Protein AF-0000000078999388 (afdb_homodimer)

Radius of gyration: 19.03 Å; Cα contacts (8 Å, |Δi|>4): 324; chains: 2; bounding box: 43×53×46 Å

Foldseek 3Di:
DDDLLNLQVVLVCQLQPVNDCVVLLVQLVVCLCVVDPVSVVLCVPADVVLLSVLSVVLQVQLLPQDDVRDRDPVNVVSLVCCVVRSNQDALVSLVSSLVSNLVSSVVRRPPDDPSSSVSVSVSSVSSSVVSSVSSVVPPDPPPDD/DDDLLNLQVVLVCQLQPVNPCVVLLVQLVVCLCVVDPVSVVLCVPADVVLLSVLSVVLQVQLLPQDDVRDRDPVNVVSLVCCVVRSNQDALVSLVSSLVSNLVSSVVRRPPDDPSSSVSVSVSSVSSSVVSSVSSVVPPDPPPDD

InterPro domains:
  IPR009050 Globin-like superfamily [SSF46458] (6-132)
  IPR012292 Globin/Protoglobin [G3DSA:1.10.490.10] (2-135)

Organism: Cronobacter sakazakii (strain ATCC BAA-894) (NCBI:txid290339)

Sequence (290 aa):
MMLYRDLFDESYSRLFPDDDKQPFFDAFFNRFIHMTPETEQHFAAVEPRLLRNFVYKSFFAMLMVDGVLMVPDFLERLARQQESNGVRLPPNFFAHWRRAILDTVAERDPACDEEVLTAWAMTIAPGLEYMRRQAELHYQPGAALMMLYRDLFDESYSRLFPDDDKQPFFDAFFNRFIHMTPETEQHFAAVEPRLLRNFVYKSFFAMLMVDGVLMVPDFLERLARQQESNGVRLPPNFFAHWRRAILDTVAERDPACDEEVLTAWAMTIAPGLEYMRRQAELHYQPGAAL

Secondary structure (DSSP, 8-state):
---HHHHHHHHHHHHSGGG--HHHHHHHHHHHHTSSHHHHHHHHTS-HHHHHHHHHHHHHHHHT--TT----HHHHHHHHHTTTTT----TTHHHHHHHHHHHHHHHH-TT--HHHHHHHHHHHHHHHHHHHHHHHHH--TT---/---HHHHHHHHHHHHSGGG--HHHHHHHHHHHHTSSHHHHHHHHTS-HHHHHHHHHHHHHHHHT--TT----HHHHHHHHHTTTTT----TTHHHHHHHHHHHHHHHH-TT--HHHHHHHHHHHHHHHHHHHHHHHHH--TT---

Structure (mmCIF, N/CA/C/O backbone):
data_AF-0000000078999388-model_v1
#
loop_
_entity.id
_entity.type
_entity.pdbx_description
1 polymer Globin
#
loop_
_atom_site.group_PDB
_atom_site.id
_atom_site.type_symbol
_atom_site.label_atom_id
_atom_site.label_alt_id
_atom_site.label_comp_id
_atom_site.label_asym_id
_atom_site.label_entity_id
_atom_site.label_seq_id
_atom_site.pdbx_PDB_ins_code
_atom_site.Cartn_x
_atom_site.Cartn_y
_atom_site.Cartn_z
_atom_site.occupancy
_atom_site.B_iso_or_equiv
_atom_site.auth_seq_id
_atom_site.auth_comp_id
_atom_site.auth_asym_id
_atom_site.auth_atom_id
_atom_site.pdbx_PDB_model_num
ATOM 1 N N . MET A 1 1 ? -17.609 1.56 -16.906 1 52 1 MET A N 1
ATOM 2 C CA . MET A 1 1 ? -17.156 1.143 -15.586 1 52 1 MET A CA 1
ATOM 3 C C . MET A 1 1 ? -16.281 2.219 -14.945 1 52 1 MET A C 1
ATOM 5 O O . MET A 1 1 ? -15.43 2.807 -15.609 1 52 1 MET A O 1
ATOM 9 N N . MET A 1 2 ? -16.797 2.875 -13.898 1 67.12 2 MET A N 1
ATOM 10 C CA . MET A 1 2 ? -16.125 4.031 -13.312 1 67.12 2 MET A CA 1
ATOM 11 C C . MET A 1 2 ? -14.75 3.641 -12.758 1 67.12 2 MET A C 1
ATOM 13 O O . MET A 1 2 ? -14.617 2.609 -12.102 1 67.12 2 MET A O 1
ATOM 17 N N . LEU A 1 3 ? -13.773 4.344 -13.281 1 84.56 3 LEU A N 1
ATOM 18 C CA . LEU A 1 3 ? -12.406 4.164 -12.797 1 84.56 3 LEU A CA 1
ATOM 19 C C . LEU A 1 3 ? -12.273 4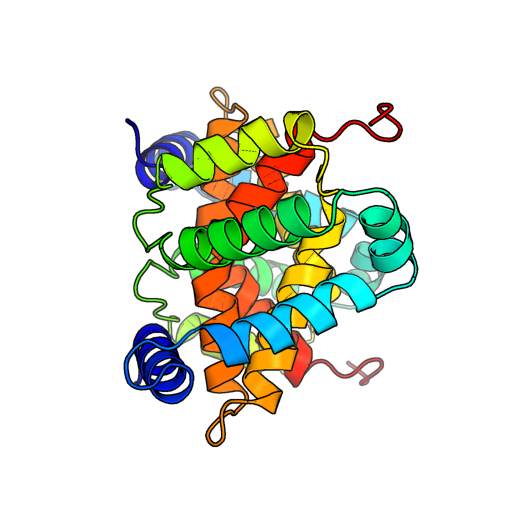.613 -11.344 1 84.56 3 LEU A C 1
ATOM 21 O O . LEU A 1 3 ? -12.984 5.527 -10.914 1 84.56 3 LEU A O 1
ATOM 25 N N . TYR A 1 4 ? -11.617 3.867 -10.648 1 90.81 4 TYR A N 1
ATOM 26 C CA . TYR A 1 4 ? -11.414 4.211 -9.242 1 90.81 4 TYR A CA 1
ATOM 27 C C . TYR A 1 4 ? -10.828 5.613 -9.109 1 90.81 4 TYR A C 1
ATOM 29 O O . TYR A 1 4 ? -11.102 6.309 -8.125 1 90.81 4 TYR A O 1
ATOM 37 N N . ARG A 1 5 ? -10.102 6.066 -10.109 1 91.38 5 ARG A N 1
ATOM 38 C CA . ARG A 1 5 ? -9.578 7.43 -10.086 1 91.38 5 ARG A CA 1
ATOM 39 C C . ARG A 1 5 ? -10.703 8.453 -10.109 1 91.38 5 ARG A C 1
ATOM 41 O O . ARG A 1 5 ? -10.648 9.461 -9.406 1 91.38 5 ARG A O 1
ATOM 48 N N . ASP A 1 6 ? -11.742 8.156 -10.867 1 92.38 6 ASP A N 1
ATOM 49 C CA . ASP A 1 6 ? -12.891 9.055 -10.93 1 92.38 6 ASP A CA 1
ATOM 50 C C . ASP A 1 6 ? -13.609 9.109 -9.586 1 92.38 6 ASP A C 1
ATOM 52 O O . ASP A 1 6 ? -14.047 10.18 -9.148 1 92.38 6 ASP A O 1
ATOM 56 N N . LEU A 1 7 ? -13.75 7.961 -8.984 1 94.06 7 LEU A N 1
ATOM 57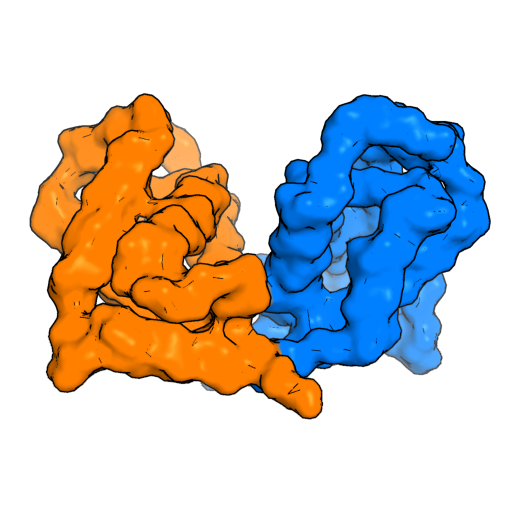 C CA . LEU A 1 7 ? -14.398 7.895 -7.676 1 94.06 7 LEU A CA 1
ATOM 58 C C . LEU A 1 7 ? -13.617 8.703 -6.645 1 94.06 7 LEU A C 1
ATOM 60 O O . LEU A 1 7 ? -14.211 9.422 -5.832 1 94.06 7 LEU A O 1
ATOM 64 N N . PHE A 1 8 ? -12.344 8.578 -6.707 1 94.44 8 PHE A N 1
ATOM 65 C CA . PHE A 1 8 ? -11.492 9.352 -5.812 1 94.44 8 PHE A CA 1
ATOM 66 C C . PHE A 1 8 ? -11.68 10.852 -6.047 1 94.44 8 PHE A C 1
ATOM 68 O O . PHE A 1 8 ? -11.891 11.609 -5.102 1 94.44 8 PHE A O 1
ATOM 75 N N . ASP A 1 9 ? -11.617 11.227 -7.305 1 93.56 9 ASP A N 1
ATOM 76 C CA . ASP A 1 9 ? -11.695 12.641 -7.645 1 93.56 9 ASP A CA 1
ATOM 77 C C . ASP A 1 9 ? -13.039 13.234 -7.219 1 93.56 9 ASP A C 1
ATOM 79 O O . ASP A 1 9 ? -13.102 14.375 -6.75 1 93.56 9 ASP A O 1
ATOM 83 N N . GLU A 1 10 ? -14.078 12.484 -7.367 1 95.25 10 GLU A N 1
ATOM 84 C CA . GLU A 1 10 ? -15.406 12.938 -6.953 1 95.25 10 GLU A CA 1
ATOM 85 C C . GLU A 1 10 ? -15.484 13.094 -5.438 1 95.25 10 GLU A C 1
ATOM 87 O O . GLU A 1 10 ? -16 14.102 -4.938 1 95.25 10 GLU A O 1
ATOM 92 N N . SER A 1 11 ? -15.008 12.133 -4.73 1 96.44 11 SER A N 1
ATOM 93 C CA . SER A 1 11 ? -14.984 12.203 -3.273 1 96.44 11 SER A CA 1
ATOM 94 C C . SER A 1 11 ? -14.109 13.359 -2.793 1 96.44 11 SER A C 1
ATOM 96 O O . SER A 1 11 ? -14.5 14.102 -1.885 1 96.44 11 SER A O 1
ATOM 98 N N . TYR A 1 12 ? -12.953 13.461 -3.385 1 94.62 12 TYR A N 1
ATOM 99 C CA . TYR A 1 12 ? -12.023 14.539 -3.059 1 94.62 12 TYR A CA 1
ATOM 100 C C . TYR A 1 12 ? -12.688 15.898 -3.215 1 94.62 12 TYR A C 1
ATOM 102 O O . TYR A 1 12 ? -12.531 16.781 -2.359 1 94.62 12 TYR A O 1
ATOM 110 N N . SER A 1 13 ? -13.438 16.031 -4.262 1 94.62 13 SER A N 1
ATOM 111 C CA . SER A 1 13 ? -14.133 17.297 -4.523 1 94.62 13 SER A CA 1
ATOM 112 C C . SER A 1 13 ? -15.203 17.562 -3.475 1 94.62 13 SER A C 1
ATOM 114 O O . SER A 1 13 ? -15.422 18.719 -3.088 1 94.62 13 SER A O 1
ATOM 116 N N . ARG A 1 14 ? -15.859 16.531 -3.002 1 95.69 14 ARG A N 1
ATOM 117 C CA . ARG A 1 14 ? -16.875 16.672 -1.965 1 95.69 14 ARG A CA 1
ATOM 118 C C . ARG A 1 14 ? -16.25 17.078 -0.636 1 95.69 14 ARG A C 1
ATOM 120 O O . ARG A 1 14 ? -16.828 17.844 0.128 1 95.69 14 ARG A O 1
ATOM 127 N N . LEU A 1 15 ? -15.094 16.484 -0.384 1 95.38 15 LEU A N 1
ATOM 128 C CA . LEU A 1 15 ? -14.453 16.656 0.913 1 95.38 15 LEU A CA 1
ATOM 129 C C . LEU A 1 15 ? -13.781 18.031 1.008 1 95.38 15 LEU A C 1
ATOM 131 O O . LEU A 1 15 ? -13.578 18.547 2.107 1 95.38 15 LEU A O 1
ATOM 135 N N . PHE A 1 16 ? -13.352 18.547 -0.109 1 91.94 16 PHE A N 1
ATOM 136 C CA . PHE A 1 16 ? -12.609 19.797 -0.127 1 91.94 16 PHE A CA 1
ATOM 137 C C . PHE A 1 16 ? -13.289 20.812 -1.041 1 91.94 16 PHE A C 1
ATOM 139 O O . PHE A 1 16 ? -12.688 21.281 -2.014 1 91.94 16 PHE A O 1
ATOM 146 N N . PRO A 1 17 ? -14.484 21.172 -0.486 1 84.94 17 PRO A N 1
ATOM 147 C CA . PRO A 1 17 ? -15.125 22.219 -1.278 1 84.94 17 PRO A CA 1
ATOM 148 C C . PRO A 1 17 ? -14.344 23.531 -1.266 1 84.94 17 PRO A C 1
ATOM 150 O O . PRO A 1 17 ? -13.773 23.906 -0.236 1 84.94 17 PRO A O 1
ATOM 153 N N . ASP A 1 18 ? -14.18 24.281 -2.279 1 89.31 18 ASP A N 1
ATOM 154 C CA . ASP A 1 18 ? -13.453 25.547 -2.432 1 89.31 18 ASP A CA 1
ATOM 155 C C . ASP A 1 18 ? -11.992 25.391 -2.021 1 89.31 18 ASP A C 1
ATOM 157 O O . ASP A 1 18 ? -11.406 26.297 -1.444 1 89.31 18 ASP A O 1
ATOM 161 N N . ASP A 1 19 ? -11.539 24.188 -1.839 1 85.88 19 ASP A N 1
ATOM 162 C CA . ASP A 1 19 ? -10.148 23.828 -1.602 1 85.88 19 ASP A CA 1
ATOM 163 C C . ASP A 1 19 ? -9.758 24.047 -0.142 1 85.88 19 ASP A C 1
ATOM 165 O O . ASP A 1 19 ? -8.586 24.234 0.172 1 85.88 19 ASP A O 1
ATOM 169 N N . ASP A 1 20 ? -10.797 24.141 0.677 1 91.31 20 ASP A N 1
ATOM 170 C CA . ASP A 1 20 ? -10.516 24.203 2.107 1 91.31 20 ASP A CA 1
ATOM 171 C C . ASP A 1 20 ? -10.219 22.812 2.668 1 91.31 20 ASP A C 1
ATOM 173 O O . ASP A 1 20 ? -11.125 22 2.852 1 91.31 20 ASP A O 1
ATOM 177 N N . LYS A 1 21 ? -8.992 22.594 3.039 1 92.81 21 LYS A N 1
ATOM 178 C CA . LYS A 1 21 ? -8.531 21.266 3.434 1 92.81 21 LYS A CA 1
ATOM 179 C C . LYS A 1 21 ? -8.484 21.125 4.953 1 92.81 21 LYS A C 1
ATOM 181 O O . LYS A 1 21 ? -8.352 20.016 5.48 1 92.81 21 LYS A O 1
ATOM 186 N N . GLN A 1 22 ? -8.672 22.156 5.594 1 93.5 22 GLN A N 1
ATOM 187 C CA . GLN A 1 22 ? -8.328 22.234 7.008 1 93.5 22 GLN A CA 1
ATOM 188 C C . GLN A 1 22 ? -9.25 21.344 7.84 1 93.5 22 GLN A C 1
ATOM 190 O O . GLN A 1 22 ? -8.781 20.578 8.688 1 93.5 22 GLN A O 1
ATOM 195 N N . PRO A 1 23 ? -10.57 21.359 7.598 1 94.75 23 PRO A N 1
ATOM 196 C CA . PRO A 1 23 ? -11.438 20.531 8.43 1 94.75 23 PRO A CA 1
ATOM 197 C C . PRO A 1 23 ? -11.148 19.031 8.273 1 94.75 23 PRO A C 1
ATOM 199 O O . PRO A 1 23 ? -11.117 18.297 9.266 1 94.75 23 PRO A O 1
ATOM 202 N N . PHE A 1 24 ? -10.992 18.594 7.113 1 96.38 24 PHE A N 1
ATOM 203 C CA . PHE A 1 24 ? -10.672 17.203 6.863 1 96.38 24 PHE A CA 1
ATOM 204 C C . PHE A 1 24 ? -9.336 16.828 7.492 1 96.38 24 PHE A C 1
ATOM 206 O O . PHE A 1 24 ? -9.227 15.812 8.18 1 96.38 24 PHE A O 1
ATOM 213 N N . PHE A 1 25 ? -8.367 17.672 7.27 1 96.25 25 PHE A N 1
ATOM 214 C CA . PHE A 1 25 ? -7.035 17.391 7.797 1 96.25 25 PHE A CA 1
ATOM 215 C C . PHE A 1 25 ? -7.059 17.328 9.32 1 96.25 25 PHE A C 1
ATOM 217 O O . PHE A 1 25 ? -6.422 16.469 9.922 1 96.25 25 PHE A O 1
ATOM 224 N N . ASP A 1 26 ? -7.754 18.281 9.898 1 96.56 26 ASP A N 1
ATOM 225 C CA . ASP A 1 26 ? -7.832 18.281 11.359 1 96.56 26 ASP A CA 1
ATOM 226 C C . ASP A 1 26 ? -8.406 16.969 11.875 1 96.56 26 ASP A C 1
ATOM 228 O O . ASP A 1 26 ? -7.914 16.422 12.859 1 96.56 26 ASP A O 1
ATOM 232 N N . ALA A 1 27 ? -9.398 16.516 11.234 1 97.62 27 ALA A N 1
ATOM 233 C CA . ALA A 1 27 ? -10.008 15.242 11.617 1 97.62 27 ALA A CA 1
ATOM 234 C C . ALA A 1 27 ? -9.047 14.078 11.414 1 97.62 27 ALA A C 1
ATOM 236 O O . ALA A 1 27 ? -8.906 13.219 12.289 1 97.62 27 ALA A O 1
ATOM 237 N N . PHE A 1 28 ? -8.406 14.086 10.273 1 98 28 PHE A N 1
ATOM 238 C CA . PHE A 1 28 ? -7.422 13.055 9.961 1 98 28 PHE A CA 1
ATOM 239 C C . PHE A 1 28 ? -6.273 13.078 10.961 1 98 28 PHE A C 1
ATOM 241 O O . PHE A 1 28 ? -5.895 12.031 11.5 1 98 28 PHE A O 1
ATOM 248 N N . PHE A 1 29 ? -5.715 14.266 11.156 1 97.69 29 PHE A N 1
ATOM 249 C CA . PHE A 1 29 ? -4.574 14.43 12.047 1 97.69 29 PHE A CA 1
ATOM 250 C C . PHE A 1 29 ? -4.902 13.93 13.453 1 97.69 29 PHE A C 1
ATOM 252 O O . PHE A 1 29 ? -4.148 13.141 14.023 1 97.69 29 PHE A O 1
ATOM 259 N N . ASN A 1 30 ? -6.031 14.352 13.938 1 97.19 30 ASN A N 1
ATOM 260 C CA . ASN A 1 30 ? -6.457 13.945 15.266 1 97.19 30 ASN A CA 1
ATOM 261 C C . ASN A 1 30 ? -6.625 12.43 15.367 1 97.19 30 ASN A C 1
ATOM 263 O O . ASN A 1 30 ? -6.199 11.82 16.344 1 97.19 30 ASN A O 1
ATOM 267 N N . ARG A 1 31 ? -7.207 11.867 14.383 1 97.56 31 ARG A N 1
ATOM 268 C CA . ARG A 1 31 ? -7.406 10.414 14.367 1 97.56 31 ARG A CA 1
ATOM 269 C C . ARG A 1 31 ? -6.07 9.68 14.32 1 97.56 31 ARG A C 1
ATOM 271 O O . ARG A 1 31 ? -5.863 8.719 15.062 1 97.56 31 ARG A O 1
ATOM 278 N N . PHE A 1 32 ? -5.18 10.18 13.531 1 97.31 32 PHE A N 1
ATOM 279 C CA . PHE A 1 32 ? -3.893 9.531 13.336 1 97.31 32 PHE A CA 1
ATOM 280 C C . PHE A 1 32 ? -3.074 9.547 14.617 1 97.31 32 PHE A C 1
ATOM 282 O O . PHE A 1 32 ? -2.604 8.5 15.078 1 97.31 32 PHE A O 1
ATOM 289 N N . ILE A 1 33 ? -2.965 10.664 15.258 1 96.19 33 ILE A N 1
ATOM 290 C CA . ILE A 1 33 ? -2.057 10.797 16.391 1 96.19 33 ILE A CA 1
ATOM 291 C C . ILE A 1 33 ? -2.621 10.055 17.594 1 96.19 33 ILE A C 1
ATOM 293 O O . ILE A 1 33 ? -1.87 9.617 18.469 1 96.19 33 ILE A O 1
ATOM 297 N N . HIS A 1 34 ? -3.945 9.75 17.578 1 95.56 34 HIS A N 1
ATOM 298 C CA . HIS A 1 34 ? -4.57 9.078 18.703 1 95.56 34 HIS A CA 1
ATOM 299 C C . HIS A 1 34 ? -5.047 7.68 18.312 1 95.56 34 HIS A C 1
ATOM 301 O O . HIS A 1 34 ? -5.867 7.082 19.016 1 95.56 34 HIS A O 1
ATOM 307 N N . MET A 1 35 ? -4.566 7.16 17.25 1 94.38 35 MET A N 1
ATOM 308 C CA . MET A 1 35 ? -5.074 5.906 16.703 1 94.38 35 MET A CA 1
ATOM 309 C C . MET A 1 35 ? -4.75 4.738 17.625 1 94.38 35 MET A C 1
ATOM 311 O O . MET A 1 35 ? -5.559 3.818 17.766 1 94.38 35 MET A O 1
ATOM 315 N N . THR A 1 36 ? -3.588 4.707 18.188 1 94.5 36 THR A N 1
ATOM 316 C CA . THR A 1 36 ? -3.16 3.689 19.141 1 94.5 36 THR A CA 1
ATOM 317 C C . THR A 1 36 ? -2.371 4.32 20.281 1 94.5 36 THR A C 1
ATOM 319 O O . THR A 1 36 ? -1.888 5.445 20.156 1 94.5 36 THR A O 1
ATOM 322 N N . PRO A 1 37 ? -2.248 3.533 21.375 1 95.44 37 PRO A N 1
ATOM 323 C CA . PRO A 1 37 ? -1.355 4.027 22.422 1 95.44 37 PRO A CA 1
ATOM 324 C C . PRO A 1 37 ? 0.065 4.277 21.922 1 95.44 37 PRO A C 1
ATOM 326 O O . PRO A 1 37 ? 0.727 5.215 22.375 1 95.44 37 PRO A O 1
ATOM 329 N N . GLU A 1 38 ? 0.474 3.545 21.031 1 92.31 38 GLU A N 1
ATOM 330 C CA . GLU A 1 38 ? 1.814 3.682 20.469 1 92.31 38 GLU A CA 1
ATOM 331 C C . GLU A 1 38 ? 1.97 5.008 19.734 1 92.31 38 GLU A C 1
ATOM 333 O O . GLU A 1 38 ? 2.969 5.707 19.906 1 92.31 38 GLU A O 1
ATOM 338 N N . THR A 1 39 ? 1.021 5.387 18.891 1 93.06 39 THR A N 1
ATOM 339 C CA . THR A 1 39 ? 1.092 6.656 18.172 1 93.06 39 THR A CA 1
ATOM 340 C C . THR A 1 39 ? 1.048 7.832 19.141 1 93.06 39 THR A C 1
ATOM 342 O O . THR A 1 39 ? 1.825 8.781 19.016 1 93.06 39 THR A O 1
ATOM 345 N N . GLU A 1 40 ? 0.21 7.703 20.141 1 94 40 GLU A N 1
ATOM 346 C CA . GLU A 1 40 ? 0.09 8.773 21.125 1 94 40 GLU A CA 1
ATOM 347 C C . GLU A 1 40 ? 1.41 9 21.859 1 94 40 GLU A C 1
ATOM 349 O O . GLU A 1 40 ? 1.854 10.141 22 1 94 40 GLU A O 1
ATOM 354 N N . GLN A 1 41 ? 1.998 7.945 22.25 1 93.19 41 GLN A N 1
ATOM 355 C CA . GLN A 1 41 ? 3.266 8.031 22.969 1 93.19 41 GLN A CA 1
ATOM 356 C C . GLN A 1 41 ? 4.371 8.586 22.078 1 93.19 41 GLN A C 1
ATOM 358 O O . GLN A 1 41 ? 5.176 9.406 22.5 1 93.19 41 GLN A O 1
ATOM 363 N N . HIS A 1 42 ? 4.406 8.102 20.859 1 90.88 42 HIS A N 1
ATOM 364 C CA . HIS A 1 42 ? 5.441 8.516 19.922 1 90.88 42 HIS A CA 1
ATOM 365 C C . HIS A 1 42 ? 5.363 10.008 19.641 1 90.88 42 HIS A C 1
ATOM 367 O O . HIS A 1 42 ? 6.391 10.695 19.594 1 90.88 42 HIS A O 1
ATOM 373 N N . PHE A 1 43 ? 4.207 10.531 19.516 1 92.5 43 PHE A N 1
ATOM 374 C CA . PHE A 1 43 ? 4.039 11.914 19.094 1 92.5 43 PHE A CA 1
ATOM 375 C C . PHE A 1 43 ? 4.02 12.859 20.281 1 92.5 43 PHE A C 1
ATOM 377 O O . PHE A 1 43 ? 4.121 14.078 20.125 1 92.5 43 PHE A O 1
ATOM 384 N N . ALA A 1 44 ? 3.926 12.297 21.484 1 91.06 44 ALA A N 1
ATOM 385 C CA . ALA A 1 44 ? 3.924 13.109 22.688 1 91.06 44 ALA A CA 1
ATOM 386 C C . ALA A 1 44 ? 5.238 13.867 22.844 1 91.06 44 ALA A C 1
ATOM 388 O O . ALA A 1 44 ? 5.273 14.953 23.438 1 91.06 44 ALA A O 1
ATOM 389 N N . ALA A 1 45 ? 6.27 13.297 22.266 1 86.69 45 ALA A N 1
ATOM 390 C CA . ALA A 1 45 ? 7.602 13.875 22.453 1 86.69 45 ALA A CA 1
ATOM 391 C C . ALA A 1 45 ? 7.949 14.82 21.297 1 86.69 45 ALA A C 1
ATOM 393 O O . ALA A 1 45 ? 9 15.461 21.312 1 86.69 45 ALA A O 1
ATOM 394 N N . VAL A 1 46 ? 7.16 14.945 20.344 1 90 46 VAL A N 1
ATOM 395 C CA . VAL A 1 46 ? 7.434 15.75 19.156 1 90 46 VAL A CA 1
ATOM 396 C C . VAL A 1 46 ? 6.781 17.125 19.297 1 90 46 VAL A C 1
ATOM 398 O O . VAL A 1 46 ? 5.668 17.234 19.812 1 90 46 VAL A O 1
ATOM 401 N N . GLU A 1 47 ? 7.516 18.125 18.891 1 92.06 47 GLU A N 1
ATOM 402 C CA . GLU A 1 47 ? 6.938 19.469 18.859 1 92.06 47 GLU A CA 1
ATOM 403 C C . GLU A 1 47 ? 5.668 19.516 18.016 1 92.06 47 GLU A C 1
ATOM 405 O O . GLU A 1 47 ? 5.691 19.156 16.844 1 92.06 47 GLU A O 1
ATOM 410 N N . PRO A 1 48 ? 4.52 19.938 18.625 1 92.44 48 PRO A N 1
ATOM 411 C CA . PRO A 1 48 ? 3.217 19.812 17.969 1 92.44 48 PRO A CA 1
ATOM 412 C C . PRO A 1 48 ? 3.156 20.547 16.641 1 92.44 48 PRO A C 1
ATOM 414 O O . PRO A 1 48 ? 2.607 20.016 15.664 1 92.44 48 PRO A O 1
ATOM 417 N N . ARG A 1 49 ? 3.637 21.688 16.562 1 93.38 49 ARG A N 1
ATOM 418 C CA . ARG A 1 49 ? 3.592 22.453 15.336 1 93.38 49 ARG A CA 1
ATOM 419 C C . ARG A 1 49 ? 4.387 21.766 14.227 1 93.38 49 ARG A C 1
ATOM 421 O O . ARG A 1 49 ? 3.951 21.734 13.078 1 93.38 49 ARG A O 1
ATOM 428 N N . LEU A 1 50 ? 5.512 21.25 14.602 1 91.25 50 LEU A N 1
ATOM 429 C CA . LEU A 1 50 ? 6.363 20.547 13.648 1 91.25 50 LEU A CA 1
ATOM 430 C C . LEU A 1 50 ? 5.688 19.266 13.164 1 91.25 50 LEU A C 1
ATOM 432 O O . LEU A 1 50 ? 5.734 18.953 11.969 1 91.25 50 LEU A O 1
ATOM 436 N N . LEU A 1 51 ? 5.129 18.625 14.102 1 92.94 51 LEU A N 1
ATOM 437 C CA . LEU A 1 51 ? 4.422 17.391 13.766 1 92.94 51 LEU A CA 1
ATOM 438 C C . LEU A 1 51 ? 3.268 17.672 12.812 1 92.94 51 LEU A C 1
ATOM 440 O O . LEU A 1 51 ? 3.115 16.984 11.797 1 92.94 51 LEU A O 1
ATOM 444 N N . ARG A 1 52 ? 2.475 18.688 13.148 1 93.81 52 ARG A N 1
ATOM 445 C CA . ARG A 1 52 ? 1.327 19.047 12.328 1 93.81 52 ARG A CA 1
ATOM 446 C C . ARG A 1 52 ? 1.766 19.438 10.914 1 93.81 52 ARG A C 1
ATOM 448 O O . ARG A 1 52 ? 1.147 19.016 9.93 1 93.81 52 ARG A O 1
ATOM 455 N N . ASN A 1 53 ? 2.789 20.172 10.82 1 92.62 53 ASN A N 1
ATOM 456 C CA . ASN A 1 53 ? 3.309 20.609 9.531 1 92.62 53 ASN A CA 1
ATOM 457 C C . ASN A 1 53 ? 3.793 19.438 8.695 1 92.62 53 ASN A C 1
ATOM 459 O O . ASN A 1 53 ? 3.514 19.359 7.496 1 92.62 53 ASN A O 1
ATOM 463 N N . PHE A 1 54 ? 4.48 18.547 9.305 1 92.94 54 PHE A N 1
ATOM 464 C CA . PHE A 1 54 ? 5 17.375 8.602 1 92.94 54 PHE A CA 1
ATOM 465 C C . PHE A 1 54 ? 3.861 16.516 8.07 1 92.94 54 PHE A C 1
ATOM 467 O O . PHE A 1 54 ? 3.889 16.078 6.922 1 92.94 54 PHE A O 1
ATOM 474 N N . VAL A 1 55 ? 2.895 16.281 8.977 1 93.62 55 VAL A N 1
ATOM 475 C CA . VAL A 1 55 ? 1.791 15.406 8.602 1 93.62 55 VAL A CA 1
ATOM 476 C C . VAL A 1 55 ? 0.961 16.062 7.5 1 93.62 55 VAL A C 1
ATOM 478 O O . VAL A 1 55 ? 0.549 15.398 6.543 1 93.62 55 VAL A O 1
ATOM 481 N N . TYR A 1 56 ? 0.733 17.359 7.582 1 93.19 56 TYR A N 1
ATOM 482 C CA . TYR A 1 56 ? 0.002 18.109 6.559 1 93.19 56 TYR A CA 1
ATOM 483 C 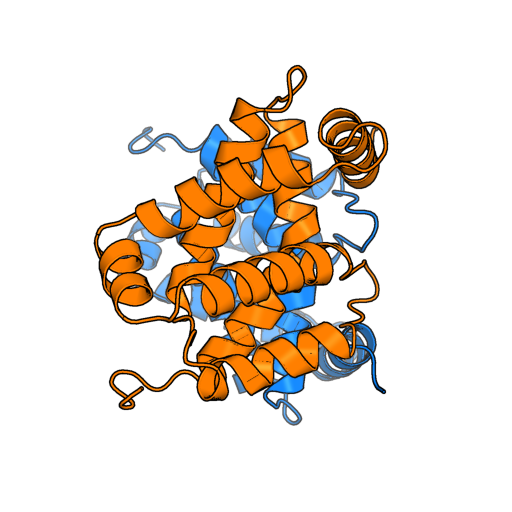C . TYR A 1 56 ? 0.701 18 5.207 1 93.19 56 TYR A C 1
ATOM 485 O O . TYR A 1 56 ? 0.091 17.594 4.215 1 93.19 56 TYR A O 1
ATOM 493 N N . LYS A 1 57 ? 1.934 18.297 5.152 1 92.38 57 LYS A N 1
ATOM 494 C CA . LYS A 1 57 ? 2.693 18.344 3.908 1 92.38 57 LYS A CA 1
ATOM 495 C C . LYS A 1 57 ? 2.857 16.953 3.305 1 92.38 57 LYS A C 1
ATOM 497 O O . LYS A 1 57 ? 2.727 16.781 2.092 1 92.38 57 LYS A O 1
ATOM 502 N N . SER A 1 58 ? 3.148 15.984 4.156 1 92.75 58 SER A N 1
ATOM 503 C CA . SER A 1 58 ? 3.357 14.641 3.641 1 92.75 58 SER A CA 1
ATOM 504 C C . SER A 1 58 ? 2.059 14.047 3.105 1 92.75 58 SER A C 1
ATOM 506 O O . SER A 1 58 ? 2.057 13.359 2.078 1 92.75 58 SER A O 1
ATOM 508 N N . PHE A 1 59 ? 0.969 14.344 3.824 1 93.06 59 PHE A N 1
ATOM 509 C CA . PHE A 1 59 ? -0.334 13.859 3.387 1 93.06 59 PHE A CA 1
ATOM 510 C C . PHE A 1 59 ? -0.631 14.312 1.962 1 93.06 59 PHE A C 1
ATOM 512 O O . PHE A 1 59 ? -0.872 13.484 1.08 1 93.06 59 PHE A O 1
ATOM 519 N N . PHE A 1 60 ? -0.579 15.523 1.663 1 88.88 60 PHE A N 1
ATOM 520 C CA . PHE A 1 60 ? -0.955 16.062 0.361 1 88.88 60 PHE A CA 1
ATOM 521 C C . PHE A 1 60 ? 0.092 15.711 -0.69 1 88.88 60 PHE A C 1
ATOM 523 O O . PHE A 1 60 ? -0.244 15.469 -1.853 1 88.88 60 PHE A O 1
ATOM 530 N N . ALA A 1 61 ? 1.361 15.664 -0.271 1 90.19 61 ALA A N 1
ATOM 531 C CA . ALA A 1 61 ? 2.414 15.25 -1.198 1 90.19 61 ALA A CA 1
ATOM 532 C C . ALA A 1 61 ? 2.225 13.805 -1.642 1 90.19 61 ALA A C 1
ATOM 534 O O . ALA A 1 61 ? 2.441 13.477 -2.809 1 90.19 61 ALA A O 1
ATOM 535 N N . MET A 1 62 ? 1.776 12.953 -0.765 1 91.88 62 MET A N 1
ATOM 536 C CA . MET A 1 62 ? 1.546 11.555 -1.093 1 91.88 62 MET A CA 1
ATOM 537 C C . MET A 1 62 ? 0.406 11.406 -2.096 1 91.88 62 MET A C 1
ATOM 539 O O . MET A 1 62 ? 0.463 10.562 -2.988 1 91.88 62 MET A O 1
ATOM 543 N N . LEU A 1 63 ? -0.59 12.289 -1.96 1 89.81 63 LEU A N 1
ATOM 544 C CA . LEU A 1 63 ? -1.735 12.242 -2.863 1 89.81 63 LEU A CA 1
ATOM 545 C C . LEU A 1 63 ? -1.344 12.703 -4.262 1 89.81 63 LEU A C 1
ATOM 547 O O . LEU A 1 63 ? -2.049 12.414 -5.234 1 89.81 63 LEU A O 1
ATOM 551 N N . MET A 1 64 ? -0.188 13.32 -4.344 1 86.81 64 MET A N 1
ATOM 552 C CA . MET A 1 64 ? 0.265 13.828 -5.633 1 86.81 64 MET A CA 1
ATOM 553 C C . MET A 1 64 ? 1.041 12.766 -6.398 1 86.81 64 MET A C 1
ATOM 555 O O . MET A 1 64 ? 1.305 12.922 -7.594 1 86.81 64 MET A O 1
ATOM 559 N N . VAL A 1 65 ? 1.432 11.734 -5.641 1 85.75 65 VAL A N 1
ATOM 560 C CA . VAL A 1 65 ? 2.139 10.656 -6.328 1 85.75 65 VAL A CA 1
ATOM 561 C C . VAL A 1 65 ? 1.187 9.938 -7.281 1 85.75 65 VAL A C 1
ATOM 563 O O . VAL A 1 65 ? 0.167 9.391 -6.855 1 85.75 65 VAL A O 1
ATOM 566 N N . ASP A 1 66 ? 1.377 10.062 -8.625 1 74.38 66 ASP A N 1
ATOM 567 C CA . ASP A 1 66 ? 0.441 9.578 -9.641 1 74.38 66 ASP A CA 1
ATOM 568 C C . ASP A 1 66 ? 0.895 8.234 -10.203 1 74.38 66 ASP A C 1
ATOM 570 O O . ASP A 1 66 ? 1.663 7.508 -9.57 1 74.38 66 ASP A O 1
ATOM 574 N N . GLY A 1 67 ? 0.403 7.977 -11.406 1 70.06 67 GLY A N 1
ATOM 575 C CA . GLY A 1 67 ? 0.612 6.668 -12.016 1 70.06 67 GLY A CA 1
ATOM 576 C C . GLY A 1 67 ? 2.01 6.488 -12.57 1 70.06 67 GLY A C 1
ATOM 577 O O . GLY A 1 67 ? 2.457 5.359 -12.789 1 70.06 67 GLY A O 1
ATOM 578 N N . VAL A 1 68 ? 2.646 7.582 -12.805 1 69.31 68 VAL A N 1
ATOM 579 C CA . VAL A 1 68 ? 4.016 7.438 -13.289 1 69.31 68 VAL A CA 1
ATOM 580 C C . VAL A 1 68 ? 4.977 7.367 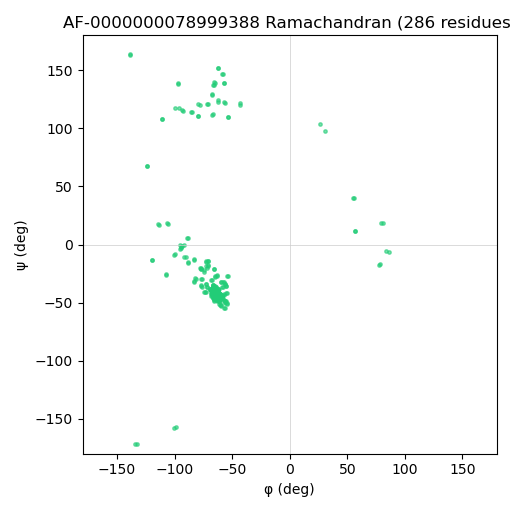-12.109 1 69.31 68 VAL A C 1
ATOM 582 O O . VAL A 1 68 ? 6.184 7.188 -12.289 1 69.31 68 VAL A O 1
ATOM 585 N N . LEU A 1 69 ? 4.508 7.328 -10.938 1 79.06 69 LEU A N 1
ATOM 586 C CA . LEU A 1 69 ? 5.227 7.156 -9.68 1 79.06 69 LEU A CA 1
ATOM 587 C C . LEU A 1 69 ? 6.32 8.211 -9.531 1 79.06 69 LEU A C 1
ATOM 589 O O . LEU A 1 69 ? 7.465 7.879 -9.219 1 79.06 69 LEU A O 1
ATOM 593 N N . MET A 1 70 ? 5.906 9.375 -9.961 1 80.94 70 MET A N 1
ATOM 594 C CA . MET A 1 70 ? 6.777 10.516 -9.703 1 80.94 70 MET A CA 1
ATOM 595 C C . MET A 1 70 ? 6.645 10.992 -8.258 1 80.94 70 MET A C 1
ATOM 597 O O . MET A 1 70 ? 5.543 11.328 -7.816 1 80.94 70 MET A O 1
ATOM 601 N N . VAL A 1 71 ? 7.785 10.938 -7.609 1 85.75 71 VAL A N 1
ATOM 602 C CA . VAL A 1 71 ? 7.828 11.445 -6.242 1 85.75 71 VAL A CA 1
ATOM 603 C C . VAL A 1 71 ? 8.258 12.906 -6.25 1 85.75 71 VAL A C 1
ATOM 605 O O . VAL A 1 71 ? 9.367 13.234 -6.68 1 85.75 71 VAL A O 1
ATOM 608 N N . PRO A 1 72 ? 7.371 13.742 -5.848 1 82.88 72 PRO A N 1
ATOM 609 C CA . PRO A 1 72 ? 7.77 15.148 -5.801 1 82.88 72 PRO A CA 1
ATOM 610 C C . PRO A 1 72 ? 8.992 15.383 -4.91 1 82.88 72 PRO A C 1
ATOM 612 O O . PRO A 1 72 ? 9.156 14.711 -3.895 1 82.88 72 PRO A O 1
ATOM 615 N N . ASP A 1 73 ? 9.844 16.406 -5.344 1 84 73 ASP A N 1
ATOM 616 C CA . ASP A 1 73 ? 11.055 16.734 -4.602 1 84 73 ASP A CA 1
ATOM 617 C C . ASP A 1 73 ? 10.734 17.047 -3.143 1 84 73 ASP A C 1
ATOM 619 O O . ASP A 1 73 ? 11.5 16.688 -2.242 1 84 73 ASP A O 1
ATOM 623 N N . PHE A 1 74 ? 9.648 17.641 -3.037 1 86.44 74 PHE A N 1
ATOM 624 C CA . PHE A 1 74 ? 9.266 18.047 -1.689 1 86.44 74 PHE A CA 1
ATOM 625 C C . PHE A 1 74 ? 8.984 16.844 -0.814 1 86.44 74 PHE A C 1
ATOM 627 O O . PHE A 1 74 ? 9.383 16.812 0.354 1 86.44 74 PHE A O 1
ATOM 634 N N . LEU A 1 75 ? 8.406 15.781 -1.316 1 88.5 75 LEU A N 1
ATOM 635 C CA . LEU A 1 75 ? 8.148 14.555 -0.565 1 88.5 75 LEU A CA 1
ATOM 636 C C . LEU A 1 75 ? 9.453 13.828 -0.245 1 88.5 75 LEU A C 1
ATOM 638 O O . LEU A 1 75 ? 9.609 13.281 0.846 1 88.5 75 LEU A O 1
ATOM 642 N N . GLU A 1 76 ? 10.305 13.867 -1.177 1 88.25 76 GLU A N 1
ATOM 643 C CA . GLU A 1 76 ? 11.625 13.281 -0.943 1 88.25 76 GLU A CA 1
ATOM 644 C C . GLU A 1 76 ? 12.328 13.961 0.223 1 88.25 76 GLU A C 1
ATOM 646 O O . GLU A 1 76 ? 12.945 13.297 1.061 1 88.25 76 GLU A O 1
ATOM 651 N N . ARG A 1 77 ? 12.242 15.227 0.192 1 88.19 77 ARG A N 1
ATOM 652 C CA . ARG A 1 77 ? 12.883 15.99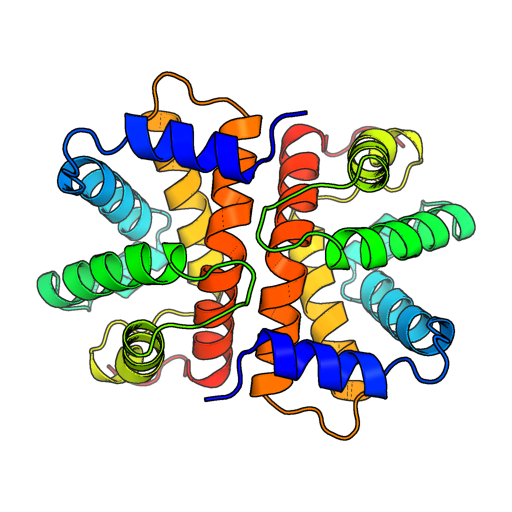2 1.258 1 88.19 77 ARG A CA 1
ATOM 653 C C . ARG A 1 77 ? 12.242 15.688 2.607 1 88.19 77 ARG A C 1
ATOM 655 O O . ARG A 1 77 ? 12.938 15.539 3.611 1 88.19 77 ARG A O 1
ATOM 662 N N . LEU A 1 78 ? 10.953 15.586 2.609 1 87.81 78 LEU A N 1
ATOM 663 C CA . LEU A 1 78 ? 10.242 15.273 3.842 1 87.81 78 LEU A CA 1
ATOM 664 C C . LEU A 1 78 ? 10.648 13.891 4.363 1 87.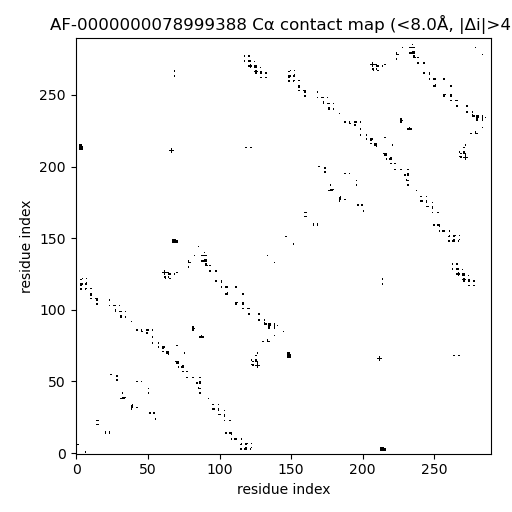81 78 LEU A C 1
ATOM 666 O O . LEU A 1 78 ? 10.836 13.711 5.566 1 87.81 78 LEU A O 1
ATOM 670 N N . ALA A 1 79 ? 10.797 13 3.463 1 86.94 79 ALA A N 1
ATOM 671 C CA . ALA A 1 79 ? 11.164 11.633 3.832 1 86.94 79 ALA A CA 1
ATOM 672 C C . ALA A 1 79 ? 12.562 11.594 4.445 1 86.94 79 ALA A C 1
ATOM 674 O O . ALA A 1 79 ? 12.812 10.828 5.387 1 86.94 79 ALA A O 1
ATOM 675 N N . ARG A 1 80 ? 13.398 12.375 3.99 1 82.62 80 ARG A N 1
ATOM 676 C CA . ARG A 1 80 ? 14.781 12.391 4.461 1 82.62 80 ARG A CA 1
ATOM 677 C C . ARG A 1 80 ? 14.906 13.195 5.75 1 82.62 80 ARG A C 1
ATOM 679 O O . ARG A 1 80 ? 15.766 12.906 6.586 1 82.62 80 ARG A O 1
ATOM 686 N N . GLN A 1 81 ? 14.031 14.141 5.867 1 78.25 81 GLN A N 1
ATOM 687 C CA . GLN A 1 81 ? 14.195 15.094 6.957 1 78.25 81 GLN A CA 1
ATOM 688 C C . GLN A 1 81 ? 13.375 14.688 8.18 1 78.25 81 GLN A C 1
ATOM 690 O O . GLN A 1 81 ? 13.508 15.281 9.25 1 78.25 81 GLN A O 1
ATOM 695 N N . GLN A 1 82 ? 12.711 13.688 8 1 73.5 82 GLN A N 1
ATOM 696 C CA . GLN A 1 82 ? 11.828 13.359 9.117 1 73.5 82 GLN A CA 1
ATOM 697 C C . GLN A 1 82 ? 12.633 13.008 10.367 1 73.5 82 GLN A C 1
ATOM 699 O O . GLN A 1 82 ? 12.18 13.25 11.484 1 73.5 82 GLN A O 1
ATOM 704 N N . GLU A 1 83 ? 13.766 12.547 10.156 1 70.12 83 GLU A N 1
ATOM 705 C CA . GLU A 1 83 ? 14.617 12.258 11.312 1 70.12 83 GLU A CA 1
ATOM 706 C C . GLU A 1 83 ? 15.133 13.547 11.953 1 70.12 83 GLU A C 1
ATOM 708 O O . GLU A 1 83 ? 15.062 13.711 13.172 1 70.12 83 GLU A O 1
ATOM 713 N N . SER A 1 84 ? 15.477 14.406 11.094 1 72.38 84 SER A N 1
ATOM 714 C CA . SER A 1 84 ? 16.094 15.625 11.609 1 72.38 84 SER A CA 1
ATOM 715 C C . SER A 1 84 ? 15.047 16.547 12.25 1 72.38 84 SER A C 1
ATOM 717 O O . SER A 1 84 ? 15.359 17.297 13.164 1 72.38 84 SER A O 1
ATOM 719 N N . ASN A 1 85 ? 13.844 16.359 11.875 1 73.62 85 ASN A N 1
ATOM 720 C CA . ASN A 1 85 ? 12.797 17.219 12.422 1 73.62 85 ASN A CA 1
ATOM 721 C C . ASN A 1 85 ? 12.148 16.594 13.656 1 73.62 85 ASN A C 1
ATOM 723 O O . ASN A 1 85 ? 11.219 17.156 14.227 1 73.62 85 ASN A O 1
ATOM 727 N N . GLY A 1 86 ? 12.617 15.414 13.977 1 78.06 86 GLY A N 1
ATOM 728 C CA . GLY A 1 86 ? 12.18 14.789 15.211 1 78.06 86 GLY A CA 1
ATOM 729 C C . GLY A 1 86 ? 10.891 13.992 15.055 1 78.06 86 GLY A C 1
ATOM 730 O O . GLY A 1 86 ? 10.398 13.406 16.016 1 78.06 86 GLY A O 1
ATOM 731 N N . VAL A 1 87 ? 10.25 14.023 13.961 1 81.75 87 VAL A N 1
ATOM 732 C CA . VAL A 1 87 ? 8.984 13.32 13.766 1 81.75 87 VAL A CA 1
ATOM 733 C C . VAL A 1 87 ? 9.242 11.82 13.617 1 81.75 87 VAL A C 1
ATOM 735 O O . VAL A 1 87 ? 8.641 11.008 14.328 1 81.75 87 VAL A O 1
ATOM 738 N N . ARG A 1 88 ? 10.195 11.336 12.961 1 85.69 88 ARG A N 1
ATOM 739 C CA . ARG A 1 88 ? 10.625 9.961 12.75 1 85.69 88 ARG A CA 1
ATOM 740 C C . ARG A 1 88 ? 9.438 9 12.781 1 85.69 88 ARG A C 1
ATOM 742 O O . ARG A 1 88 ? 9.008 8.578 13.852 1 85.69 88 ARG A O 1
ATOM 749 N N . LEU A 1 89 ? 8.953 8.641 11.773 1 89.75 89 LEU A N 1
ATOM 750 C CA . LEU A 1 89 ? 7.832 7.715 11.719 1 89.75 89 LEU A CA 1
ATOM 751 C C . LEU A 1 89 ? 8.312 6.285 11.508 1 89.75 89 LEU A C 1
ATOM 753 O O . LEU A 1 89 ? 8.953 5.984 10.5 1 89.75 89 LEU A O 1
ATOM 757 N N . PRO A 1 90 ? 7.992 5.473 12.539 1 91.94 90 PRO A N 1
ATOM 758 C CA . PRO A 1 90 ? 8.297 4.059 12.297 1 91.94 90 PRO A CA 1
ATOM 759 C C . PRO A 1 90 ? 7.508 3.477 11.125 1 91.94 90 PRO A C 1
ATOM 761 O O . PRO A 1 90 ? 6.387 3.918 10.852 1 91.94 90 PRO A O 1
ATOM 764 N N . PRO A 1 91 ? 8.078 2.436 10.438 1 93 91 PRO A N 1
ATOM 765 C CA . PRO A 1 91 ? 7.414 1.846 9.273 1 93 91 PRO A CA 1
ATOM 766 C C . PRO A 1 91 ? 6.004 1.349 9.594 1 93 91 PRO A C 1
ATOM 768 O O . PRO A 1 91 ? 5.098 1.477 8.766 1 93 91 PRO A O 1
ATOM 771 N N . ASN A 1 92 ? 5.793 0.871 10.789 1 92.94 92 ASN A N 1
ATOM 772 C CA . ASN A 1 92 ? 4.496 0.298 11.133 1 92.94 92 ASN A CA 1
ATOM 773 C C . ASN A 1 92 ? 3.43 1.379 11.281 1 92.94 92 ASN A C 1
ATOM 775 O O . ASN A 1 92 ? 2.236 1.079 11.305 1 92.94 92 ASN A O 1
ATOM 779 N N . PHE A 1 93 ? 3.783 2.678 11.391 1 94.06 93 PHE A N 1
ATOM 780 C CA . PHE A 1 93 ? 2.83 3.773 11.547 1 94.06 93 PHE A CA 1
ATOM 781 C C . PHE A 1 93 ? 2.066 4.008 10.25 1 94.06 93 PHE A C 1
ATOM 783 O O . PHE A 1 93 ? 0.985 4.602 10.258 1 94.06 93 PHE A O 1
ATOM 790 N N . PHE A 1 94 ? 2.58 3.512 9.18 1 95.06 94 PHE A N 1
ATOM 791 C CA . PHE A 1 94 ? 1.955 3.801 7.891 1 95.06 94 PHE A CA 1
ATOM 792 C C . PHE A 1 94 ? 0.711 2.943 7.688 1 95.06 94 PHE A C 1
ATOM 794 O O . PHE A 1 94 ? -0.188 3.314 6.934 1 95.06 94 PHE A O 1
ATOM 801 N N . ALA A 1 95 ? 0.618 1.847 8.43 1 94.94 95 ALA A N 1
ATOM 802 C CA . ALA A 1 95 ? -0.651 1.126 8.484 1 94.94 95 ALA A CA 1
ATOM 803 C C . ALA A 1 95 ? -1.713 1.941 9.219 1 94.94 95 ALA A C 1
ATOM 805 O O . ALA A 1 95 ? -2.881 1.948 8.828 1 94.94 95 ALA A O 1
ATOM 806 N N . HIS A 1 96 ? -1.266 2.598 10.258 1 96.31 96 HIS A N 1
ATOM 807 C CA . HIS A 1 96 ? -2.17 3.475 11 1 96.31 96 HIS A CA 1
ATOM 808 C C . HIS A 1 96 ? -2.572 4.684 10.156 1 96.31 96 HIS A C 1
ATOM 810 O O . HIS A 1 96 ? -3.723 5.121 10.203 1 96.31 96 HIS A O 1
ATOM 816 N N . TRP A 1 97 ? -1.604 5.211 9.406 1 96.62 97 TRP A N 1
ATOM 817 C CA . TRP A 1 97 ? -1.875 6.316 8.492 1 96.62 97 TRP A CA 1
ATOM 818 C C . TRP A 1 97 ? -2.979 5.949 7.508 1 96.62 97 TRP A C 1
ATOM 820 O O . TRP A 1 97 ? -3.938 6.703 7.328 1 96.62 97 TRP A O 1
ATOM 830 N N . ARG A 1 98 ? -2.836 4.805 6.895 1 96.94 98 ARG A N 1
ATOM 831 C CA . ARG A 1 98 ? -3.83 4.293 5.957 1 96.94 98 ARG A CA 1
ATOM 832 C C . ARG A 1 98 ? -5.203 4.199 6.613 1 96.94 98 ARG A C 1
ATOM 834 O O . ARG A 1 98 ? -6.199 4.672 6.055 1 96.94 98 ARG A O 1
ATOM 841 N N . ARG A 1 99 ? -5.258 3.635 7.754 1 97.12 99 ARG A N 1
ATOM 842 C CA . ARG A 1 99 ? -6.527 3.453 8.453 1 97.12 99 ARG A CA 1
ATOM 843 C C . ARG A 1 99 ? -7.148 4.797 8.812 1 97.12 99 ARG A C 1
ATOM 845 O O . ARG A 1 99 ? -8.359 4.988 8.656 1 97.12 99 ARG A O 1
ATOM 852 N N . ALA A 1 100 ? -6.309 5.668 9.273 1 97.81 100 ALA A N 1
ATOM 853 C CA . ALA A 1 100 ? -6.793 6.988 9.68 1 97.81 100 ALA A CA 1
ATOM 854 C C . ALA A 1 100 ? -7.414 7.727 8.492 1 97.81 100 ALA A C 1
ATOM 856 O O . ALA A 1 100 ? -8.453 8.375 8.641 1 97.81 100 ALA A O 1
ATOM 857 N N . ILE A 1 101 ? -6.785 7.652 7.344 1 97.31 101 ILE A N 1
ATOM 858 C CA . ILE A 1 101 ? -7.309 8.312 6.152 1 97.31 101 ILE A CA 1
ATOM 859 C C . ILE A 1 101 ? -8.664 7.707 5.781 1 97.31 101 ILE A C 1
ATOM 861 O O . ILE A 1 101 ? -9.633 8.438 5.562 1 97.31 101 ILE A O 1
ATOM 865 N N . LEU A 1 102 ? -8.758 6.41 5.75 1 97.81 102 LEU A N 1
ATOM 866 C CA . LEU A 1 102 ? -9.984 5.742 5.328 1 97.81 102 LEU A CA 1
ATOM 867 C C . LEU A 1 102 ? -11.117 6.004 6.316 1 97.81 102 LEU A C 1
ATOM 869 O O . LEU A 1 102 ? -12.25 6.277 5.918 1 97.81 102 LEU A O 1
ATOM 873 N N . ASP A 1 103 ? -10.781 5.961 7.613 1 98.19 103 ASP A N 1
ATOM 874 C CA . ASP A 1 103 ? -11.773 6.262 8.641 1 98.19 103 ASP A CA 1
ATOM 875 C C . ASP A 1 103 ? -12.273 7.699 8.516 1 98.19 103 ASP A C 1
ATOM 877 O O . ASP A 1 103 ? -13.461 7.965 8.711 1 98.19 103 ASP A O 1
ATOM 881 N N . THR A 1 104 ? -11.375 8.641 8.258 1 98.31 104 THR A N 1
ATOM 882 C CA . THR A 1 104 ? -11.742 10.047 8.141 1 98.31 104 THR A CA 1
ATOM 883 C C . THR A 1 104 ? -12.625 10.281 6.918 1 98.31 104 THR A C 1
ATOM 885 O O . THR A 1 104 ? -13.609 11.008 6.988 1 98.31 104 THR A O 1
ATOM 888 N N . VAL A 1 105 ? -12.273 9.648 5.773 1 98.12 105 VAL A N 1
ATOM 889 C CA . VAL A 1 105 ? -13.094 9.742 4.57 1 98.12 105 VAL A CA 1
ATOM 890 C C . VAL A 1 105 ? -14.492 9.203 4.848 1 98.12 105 VAL A C 1
ATOM 892 O O . VAL A 1 105 ? -15.492 9.836 4.496 1 98.12 105 VAL A O 1
ATOM 895 N N . ALA A 1 106 ? -14.555 8.047 5.504 1 98.06 106 ALA A N 1
ATOM 896 C CA . ALA A 1 106 ? -15.836 7.418 5.828 1 98.06 106 ALA A CA 1
ATOM 897 C C . ALA A 1 106 ? -16.703 8.336 6.68 1 98.06 106 ALA A C 1
ATOM 899 O O . ALA A 1 106 ? -17.922 8.398 6.508 1 98.06 106 ALA A O 1
ATOM 900 N N . GLU A 1 107 ? -16.094 9.047 7.531 1 97.62 107 GLU A N 1
ATOM 901 C CA . GLU A 1 107 ? -16.797 9.93 8.461 1 97.62 107 GLU A CA 1
ATOM 902 C C . GLU A 1 107 ? -17.266 11.211 7.773 1 97.62 107 GLU A C 1
ATOM 904 O O . GLU A 1 107 ? -18.344 11.727 8.062 1 97.62 107 GLU A O 1
ATOM 909 N N . ARG A 1 108 ? -16.5 11.719 6.844 1 97.12 108 ARG A N 1
ATOM 910 C CA . ARG A 1 108 ? -16.688 13.102 6.43 1 97.12 108 ARG A CA 1
ATOM 911 C C . ARG A 1 108 ? -17.312 13.18 5.043 1 97.12 108 ARG A C 1
ATOM 913 O O . ARG A 1 108 ? -17.906 14.203 4.676 1 97.12 108 ARG A O 1
ATOM 920 N N . ASP A 1 109 ? -17.109 12.148 4.254 1 97.62 109 ASP A N 1
ATOM 921 C CA . ASP A 1 109 ? -17.734 12.156 2.932 1 97.62 109 ASP A CA 1
ATOM 922 C C . ASP A 1 109 ? -19.156 11.617 2.99 1 97.62 109 ASP A C 1
ATOM 924 O O . ASP A 1 109 ? -19.375 10.43 3.24 1 97.62 109 ASP A O 1
ATOM 928 N N . PRO A 1 110 ? -20.156 12.445 2.73 1 96.06 110 PRO A N 1
ATOM 929 C CA . PRO A 1 110 ? -21.547 12.016 2.855 1 96.06 110 PRO A CA 1
ATOM 930 C C . PRO A 1 110 ? -21.922 10.93 1.844 1 96.06 110 PRO A C 1
ATOM 932 O O . PRO A 1 110 ? -22.891 10.195 2.055 1 96.06 110 PRO A O 1
ATOM 935 N N . ALA A 1 111 ? -21.188 10.812 0.78 1 96.69 111 ALA A N 1
ATOM 936 C CA . ALA A 1 111 ? -21.5 9.828 -0.259 1 96.69 111 ALA A CA 1
ATOM 937 C C . ALA A 1 111 ? -20.531 8.656 -0.208 1 96.69 111 ALA A C 1
ATOM 939 O O . ALA A 1 111 ? -20.406 7.898 -1.176 1 96.69 111 ALA A O 1
ATOM 940 N N . CYS A 1 112 ? -19.875 8.539 0.906 1 97.38 112 CYS A N 1
ATOM 941 C CA . CYS A 1 112 ? -18.859 7.496 1.024 1 97.38 112 CYS A CA 1
ATOM 942 C C . CYS A 1 112 ? -19.5 6.109 1.01 1 97.38 112 CYS A C 1
ATOM 944 O O . CYS A 1 112 ? -20.5 5.875 1.681 1 97.38 112 CYS A O 1
ATOM 946 N N . ASP A 1 113 ? -18.984 5.254 0.18 1 97.25 113 ASP A N 1
ATOM 947 C CA . ASP A 1 113 ? -19.266 3.822 0.225 1 97.25 113 ASP A CA 1
ATOM 948 C C . ASP A 1 113 ? -17.984 3.008 0.099 1 97.25 113 ASP A C 1
ATOM 950 O O . ASP A 1 113 ? -16.875 3.566 0.127 1 97.25 113 ASP A O 1
ATOM 954 N N . GLU A 1 114 ? -18.156 1.723 -0.041 1 95.88 114 GLU A N 1
ATOM 955 C CA . GLU A 1 114 ? -16.984 0.853 -0.017 1 95.88 114 GLU A CA 1
ATOM 956 C C . GLU A 1 114 ? -16.109 1.074 -1.246 1 95.88 114 GLU A C 1
ATOM 958 O O . GLU A 1 114 ? -14.883 0.95 -1.173 1 95.88 114 GLU A O 1
ATOM 963 N N . GLU A 1 115 ? -16.703 1.444 -2.355 1 95.25 115 GLU A N 1
ATOM 964 C CA . GLU A 1 115 ? -15.945 1.709 -3.574 1 95.25 115 GLU A CA 1
ATOM 965 C C . GLU A 1 115 ? -15.148 3.004 -3.455 1 95.25 115 GLU A C 1
ATOM 967 O O . GLU A 1 115 ? -14.023 3.094 -3.951 1 95.25 115 GLU A O 1
ATOM 972 N N . VAL A 1 116 ? -15.742 4 -2.785 1 97.06 116 VAL A N 1
ATOM 973 C CA . VAL A 1 116 ? -15.039 5.262 -2.545 1 97.06 116 VAL A CA 1
ATOM 974 C C . VAL A 1 116 ? -13.836 5.02 -1.638 1 97.06 116 VAL A C 1
ATOM 976 O O . VAL A 1 116 ? -12.742 5.527 -1.9 1 97.06 116 VAL A O 1
ATOM 979 N N . LEU A 1 117 ? -14.031 4.223 -0.598 1 97.75 117 LEU A N 1
ATOM 980 C CA . LEU A 1 117 ? -12.93 3.91 0.305 1 97.75 117 LEU A CA 1
ATOM 981 C C . LEU A 1 117 ? -11.828 3.16 -0.428 1 97.75 117 LEU A C 1
ATOM 983 O O . LEU A 1 117 ? -10.641 3.432 -0.218 1 97.75 117 LEU A O 1
ATOM 987 N N . THR A 1 118 ? -12.242 2.26 -1.275 1 96.38 118 THR A N 1
ATOM 988 C CA . THR A 1 118 ? -11.258 1.529 -2.074 1 96.38 118 THR A CA 1
ATOM 989 C C . THR A 1 118 ? -10.477 2.48 -2.975 1 96.38 118 THR A C 1
ATOM 991 O O . THR A 1 118 ? -9.258 2.357 -3.109 1 96.38 118 THR A O 1
ATOM 994 N N . ALA A 1 119 ? -11.164 3.43 -3.568 1 95.31 119 ALA A N 1
ATOM 995 C CA . ALA A 1 119 ? -10.523 4.418 -4.43 1 95.31 119 ALA A CA 1
ATOM 996 C C . ALA A 1 119 ? -9.484 5.223 -3.652 1 95.31 119 ALA A C 1
ATOM 998 O O . ALA A 1 119 ? -8.375 5.457 -4.145 1 95.31 119 ALA A O 1
ATOM 999 N N . TRP A 1 120 ? -9.82 5.652 -2.453 1 96.38 120 TRP A N 1
ATOM 1000 C CA . TRP A 1 120 ? -8.891 6.398 -1.611 1 96.38 120 TRP A CA 1
ATOM 1001 C C . TRP A 1 120 ? -7.68 5.543 -1.246 1 96.38 120 TRP A C 1
ATOM 1003 O O . TRP A 1 120 ? -6.539 6.008 -1.325 1 96.38 120 TRP A O 1
ATOM 1013 N N . ALA A 1 121 ? -7.934 4.297 -0.845 1 96.19 121 ALA A N 1
ATOM 1014 C CA . ALA A 1 121 ? -6.859 3.381 -0.469 1 96.19 121 ALA A CA 1
ATOM 1015 C C . ALA A 1 121 ? -5.883 3.176 -1.625 1 96.19 121 ALA A C 1
ATOM 1017 O O . ALA A 1 121 ? -4.668 3.24 -1.437 1 96.19 121 ALA A O 1
ATOM 1018 N N . MET A 1 122 ? -6.402 2.982 -2.793 1 94.88 122 MET A N 1
ATOM 1019 C CA . MET A 1 122 ? -5.586 2.744 -3.979 1 94.88 122 MET A CA 1
ATOM 1020 C C . MET A 1 122 ? -4.801 3.998 -4.359 1 94.88 122 MET A C 1
ATOM 1022 O O . MET A 1 122 ? -3.631 3.912 -4.734 1 94.88 122 MET A O 1
ATOM 1026 N N . THR A 1 123 ? -5.445 5.125 -4.289 1 93.75 123 THR A N 1
ATOM 1027 C CA . THR A 1 123 ? -4.852 6.379 -4.738 1 93.75 123 THR A CA 1
ATOM 1028 C C . THR A 1 123 ? -3.656 6.754 -3.867 1 93.75 123 THR A C 1
ATOM 1030 O O . THR A 1 123 ? -2.613 7.164 -4.383 1 93.75 123 THR A O 1
ATOM 1033 N N . ILE A 1 124 ? -3.805 6.602 -2.607 1 93.88 124 ILE A N 1
ATOM 1034 C CA . ILE A 1 124 ? -2.768 7.09 -1.704 1 93.88 124 ILE A CA 1
ATOM 1035 C C . ILE A 1 124 ? -1.65 6.055 -1.593 1 93.88 124 ILE A C 1
ATOM 1037 O O . ILE A 1 124 ? -0.558 6.363 -1.109 1 93.88 124 ILE A O 1
ATOM 1041 N N . ALA A 1 125 ? -1.824 4.844 -2.047 1 94.81 125 ALA A N 1
ATOM 1042 C CA . ALA A 1 125 ? -0.977 3.689 -1.769 1 94.81 125 ALA A CA 1
ATOM 1043 C C . ALA A 1 125 ? 0.448 3.922 -2.264 1 94.81 125 ALA A C 1
ATOM 1045 O O . ALA A 1 125 ? 1.413 3.664 -1.54 1 94.81 125 ALA A O 1
ATOM 1046 N N . PRO A 1 126 ? 0.676 4.445 -3.479 1 94.31 126 PRO A N 1
ATOM 1047 C CA . PRO A 1 126 ? 2.062 4.617 -3.918 1 94.31 126 PRO A CA 1
ATOM 1048 C C . PRO A 1 126 ? 2.84 5.598 -3.045 1 94.31 126 PRO A C 1
ATOM 1050 O O . PRO A 1 126 ? 3.998 5.344 -2.703 1 94.31 126 PRO A O 1
ATOM 1053 N N . GLY A 1 127 ? 2.223 6.688 -2.746 1 94.06 127 GLY A N 1
ATOM 1054 C CA . GLY A 1 127 ? 2.875 7.652 -1.873 1 94.06 127 GLY A CA 1
ATOM 1055 C C . GLY A 1 127 ? 3.156 7.105 -0.487 1 94.06 127 GLY A C 1
ATOM 1056 O O . GLY A 1 127 ? 4.23 7.336 0.072 1 94.06 127 GLY A O 1
ATOM 1057 N N . LEU A 1 128 ? 2.182 6.402 0.035 1 95 128 LEU A N 1
ATOM 1058 C CA . LEU A 1 128 ? 2.348 5.773 1.341 1 95 128 LEU A CA 1
ATOM 1059 C C . LEU A 1 128 ? 3.486 4.762 1.315 1 95 128 LEU A C 1
ATOM 1061 O O . LEU A 1 128 ? 4.277 4.684 2.26 1 95 128 LEU A O 1
ATOM 1065 N N . GLU A 1 129 ? 3.555 4.008 0.292 1 94.62 129 GLU A N 1
ATOM 1066 C CA . GLU A 1 129 ? 4.617 3.012 0.179 1 94.62 129 GLU A CA 1
ATOM 1067 C C . GLU A 1 129 ? 5.984 3.674 0.071 1 94.62 129 GLU A C 1
ATOM 1069 O O . GLU A 1 129 ? 6.969 3.172 0.618 1 94.62 129 GLU A O 1
ATOM 1074 N N . TYR A 1 130 ? 6.051 4.734 -0.698 1 94.75 130 TYR A N 1
ATOM 1075 C CA . TYR A 1 130 ? 7.312 5.469 -0.768 1 94.75 130 TYR A CA 1
ATOM 1076 C C . TYR A 1 130 ? 7.789 5.867 0.624 1 94.75 130 TYR A C 1
ATOM 1078 O O . TYR A 1 130 ? 8.938 5.609 0.989 1 94.75 130 TYR A O 1
ATOM 1086 N N . MET A 1 131 ? 6.906 6.469 1.361 1 94.19 131 MET A N 1
ATOM 1087 C CA . MET A 1 131 ? 7.258 6.926 2.703 1 94.19 131 MET A CA 1
ATOM 1088 C C . MET A 1 131 ? 7.609 5.746 3.604 1 94.19 131 MET A C 1
ATOM 1090 O O . MET A 1 131 ? 8.547 5.828 4.398 1 94.19 131 MET A O 1
ATOM 1094 N N . ARG A 1 132 ? 6.852 4.711 3.512 1 94.5 132 ARG A N 1
ATOM 1095 C CA . ARG A 1 132 ? 7.117 3.514 4.305 1 94.5 132 ARG A CA 1
ATOM 1096 C C . ARG A 1 132 ? 8.508 2.957 4.012 1 94.5 132 ARG A C 1
ATOM 1098 O O . ARG A 1 132 ? 9.25 2.609 4.93 1 94.5 132 ARG A O 1
ATOM 1105 N N . ARG A 1 133 ? 8.852 2.861 2.756 1 94.62 133 ARG A N 1
ATOM 1106 C CA . ARG A 1 133 ? 10.164 2.365 2.35 1 94.62 133 ARG A CA 1
ATOM 1107 C C . ARG A 1 133 ? 11.281 3.25 2.896 1 94.62 133 ARG A C 1
ATOM 1109 O O . ARG A 1 133 ? 12.297 2.75 3.379 1 94.62 133 ARG A O 1
ATOM 1116 N N . GLN A 1 134 ? 11.055 4.539 2.812 1 93.06 134 GLN A N 1
ATOM 1117 C CA . GLN A 1 134 ? 12.039 5.465 3.361 1 93.06 134 GLN A CA 1
ATOM 1118 C C . GLN A 1 134 ? 12.203 5.266 4.863 1 93.06 134 GLN A C 1
ATOM 1120 O O . GLN A 1 134 ? 13.32 5.32 5.387 1 93.06 134 GLN A O 1
ATOM 1125 N N . ALA A 1 135 ? 11.133 5.059 5.512 1 91.81 135 ALA A N 1
ATOM 1126 C CA . ALA A 1 135 ? 11.195 4.793 6.945 1 91.81 135 ALA A CA 1
ATOM 1127 C C . ALA A 1 135 ? 11.922 3.482 7.23 1 91.81 135 ALA A C 1
ATOM 1129 O O . ALA A 1 135 ? 12.703 3.393 8.18 1 91.81 135 ALA A O 1
ATOM 1130 N N . GLU A 1 136 ? 11.641 2.424 6.441 1 91.44 136 GLU A N 1
ATOM 1131 C CA . GLU A 1 136 ? 12.297 1.132 6.613 1 91.44 136 GLU A CA 1
ATOM 1132 C C . GLU A 1 136 ? 13.812 1.255 6.449 1 91.44 136 GLU A C 1
ATOM 1134 O O . GLU A 1 136 ? 14.57 0.541 7.102 1 91.44 136 GLU A O 1
ATOM 1139 N N . LEU A 1 137 ? 14.258 2.152 5.621 1 89.31 137 LEU A N 1
ATOM 1140 C CA . LEU A 1 137 ? 15.672 2.332 5.309 1 89.31 137 LEU A CA 1
ATOM 1141 C C . LEU A 1 137 ? 16.359 3.191 6.367 1 89.31 137 LEU A C 1
ATOM 1143 O O . LEU A 1 137 ? 17.516 2.949 6.715 1 89.31 137 LEU A O 1
ATOM 1147 N N . HIS A 1 138 ? 15.578 4.109 6.914 1 85.38 138 HIS A N 1
ATOM 1148 C CA . HIS A 1 138 ? 16.281 5.145 7.66 1 85.38 138 HIS A CA 1
ATOM 1149 C C . HIS A 1 138 ? 15.852 5.16 9.125 1 85.38 138 HIS A C 1
ATOM 1151 O O . HIS A 1 138 ? 16.5 5.793 9.961 1 85.38 138 HIS A O 1
ATOM 1157 N N . TYR A 1 139 ? 14.75 4.449 9.391 1 81.25 139 TYR A N 1
ATOM 1158 C CA . TYR A 1 139 ? 14.258 4.484 10.766 1 81.25 139 TYR A CA 1
ATOM 1159 C C . TYR A 1 139 ? 15.172 3.703 11.695 1 81.25 139 TYR A C 1
ATOM 1161 O O . TYR A 1 139 ? 15.508 2.549 11.422 1 81.25 139 TYR A O 1
ATOM 1169 N N . GLN A 1 140 ? 15.727 4.262 12.68 1 75.31 140 GLN A N 1
ATOM 1170 C CA . GLN A 1 140 ? 16.516 3.646 13.734 1 75.31 140 GLN A CA 1
ATOM 1171 C C . GLN A 1 140 ? 15.781 3.686 15.07 1 75.31 140 GLN A C 1
ATOM 1173 O O . GLN A 1 140 ? 15.617 4.754 15.664 1 75.31 140 GLN A O 1
ATOM 1178 N N . PRO A 1 141 ? 15.352 2.412 15.398 1 69.75 141 PRO A N 1
ATOM 1179 C CA . PRO A 1 141 ? 14.672 2.393 16.703 1 69.75 141 PRO A CA 1
ATOM 1180 C C . PRO A 1 141 ? 15.547 2.93 17.828 1 69.75 141 PRO A C 1
ATOM 1182 O O . PRO A 1 141 ? 16.75 2.621 17.891 1 69.75 141 PRO A O 1
ATOM 1185 N N . GLY A 1 142 ? 14.859 3.682 18.625 1 60.88 142 GLY A N 1
ATOM 1186 C CA . GLY A 1 142 ? 15.594 4.141 19.797 1 60.88 142 GLY A CA 1
ATOM 1187 C C . GLY A 1 142 ? 16.531 5.293 19.5 1 60.88 142 GLY A C 1
ATOM 1188 O O . GLY A 1 142 ? 17.25 5.762 20.375 1 60.88 142 GLY A O 1
ATOM 1189 N N . ALA A 1 143 ? 16.781 5.445 18.25 1 56.16 143 ALA A N 1
ATOM 1190 C CA . ALA A 1 143 ? 17.672 6.582 18 1 56.16 143 ALA A CA 1
ATOM 1191 C C . ALA A 1 143 ? 17.109 7.855 18.641 1 56.16 143 ALA A C 1
ATOM 1193 O O . ALA A 1 143 ? 15.898 8.055 18.688 1 56.16 143 ALA A O 1
ATOM 1194 N N . ALA A 1 144 ? 17.859 8.227 19.688 1 49 144 ALA A N 1
ATOM 1195 C CA . ALA A 1 144 ? 17.531 9.375 20.516 1 49 144 ALA A CA 1
ATOM 1196 C C . ALA A 1 144 ? 17.109 10.57 19.672 1 49 144 ALA A C 1
ATOM 1198 O O . ALA A 1 144 ? 17.688 10.805 18.609 1 49 144 ALA A O 1
ATOM 1199 N N . LEU A 1 145 ? 15.812 11.117 19.859 1 44.62 145 LEU A N 1
ATOM 1200 C CA . LEU A 1 145 ? 15.352 12.391 19.312 1 44.62 145 LEU A CA 1
ATOM 1201 C C . LEU A 1 145 ? 16.406 13.477 19.516 1 44.62 145 LEU A C 1
ATOM 1203 O O . LEU A 1 145 ? 17.125 13.469 20.516 1 44.62 145 LEU A O 1
ATOM 1207 N N . MET B 1 1 ? 15.828 13.164 -13.367 1 51.47 1 MET B N 1
ATOM 1208 C CA . MET B 1 1 ? 15.523 12.367 -12.18 1 51.47 1 MET B CA 1
ATOM 1209 C C . MET B 1 1 ? 14.656 11.164 -12.547 1 51.47 1 MET B C 1
ATOM 1211 O O . MET B 1 1 ? 13.703 11.289 -13.312 1 51.47 1 MET B O 1
ATOM 1215 N N . MET B 1 2 ? 15.227 9.969 -12.477 1 66.5 2 MET B N 1
ATOM 1216 C CA . MET B 1 2 ? 14.547 8.766 -12.961 1 66.5 2 MET B CA 1
ATOM 1217 C C . MET B 1 2 ? 13.273 8.508 -12.172 1 66.5 2 MET B C 1
ATOM 1219 O O . MET B 1 2 ? 13.258 8.617 -10.938 1 66.5 2 MET B O 1
ATOM 1223 N N . LEU B 1 3 ? 12.203 8.422 -12.938 1 84.56 3 LEU B N 1
ATOM 1224 C CA . LEU B 1 3 ? 10.906 8.086 -12.359 1 84.56 3 LEU B CA 1
ATOM 1225 C C . LEU B 1 3 ? 10.906 6.66 -11.82 1 84.56 3 LEU B C 1
ATOM 1227 O O . LEU B 1 3 ? 11.602 5.789 -12.359 1 84.56 3 LEU B O 1
ATOM 1231 N N . TYR B 1 4 ? 10.375 6.527 -10.742 1 90.62 4 TYR B N 1
ATOM 1232 C CA . TYR B 1 4 ? 10.297 5.199 -10.141 1 90.62 4 TYR B CA 1
ATOM 1233 C C . TYR B 1 4 ? 9.664 4.203 -11.102 1 90.62 4 TYR B C 1
ATOM 1235 O O . TYR B 1 4 ? 10 3.016 -11.078 1 90.62 4 TYR B O 1
ATOM 1243 N N . ARG B 1 5 ? 8.828 4.68 -11.992 1 91.31 5 ARG B N 1
ATOM 1244 C CA . ARG B 1 5 ? 8.234 3.801 -12.992 1 91.31 5 ARG B CA 1
ATOM 1245 C C . ARG B 1 5 ? 9.305 3.248 -13.93 1 91.31 5 ARG B C 1
ATOM 1247 O O . ARG B 1 5 ? 9.273 2.072 -14.297 1 91.31 5 ARG B O 1
ATOM 1254 N N . ASP B 1 6 ? 10.281 4.086 -14.273 1 92.31 6 ASP B N 1
ATOM 1255 C CA . ASP B 1 6 ? 11.375 3.641 -15.125 1 92.31 6 ASP B CA 1
ATOM 1256 C C . ASP B 1 6 ? 12.227 2.582 -14.43 1 92.31 6 ASP B C 1
ATOM 1258 O O . ASP B 1 6 ? 12.648 1.606 -15.055 1 92.31 6 ASP B O 1
ATOM 1262 N N . LEU B 1 7 ? 12.469 2.805 -13.172 1 94 7 LEU B N 1
ATOM 1263 C CA . LEU B 1 7 ? 13.25 1.849 -12.391 1 94 7 LEU B CA 1
ATOM 1264 C C . LEU B 1 7 ? 12.539 0.5 -12.32 1 94 7 LEU B C 1
ATOM 1266 O O . LEU B 1 7 ? 13.172 -0.548 -12.445 1 94 7 LEU B O 1
ATOM 1270 N N . PHE B 1 8 ? 11.273 0.562 -12.125 1 94.38 8 PHE B N 1
ATOM 1271 C CA . PHE B 1 8 ? 10.484 -0.664 -12.109 1 94.38 8 PHE B CA 1
ATOM 1272 C C . PHE B 1 8 ? 10.578 -1.386 -13.445 1 94.38 8 PHE B C 1
ATOM 1274 O O . PHE B 1 8 ? 10.844 -2.588 -13.492 1 94.38 8 PHE B O 1
ATOM 1281 N N . ASP B 1 9 ? 10.367 -0.631 -14.492 1 93.5 9 ASP B N 1
ATOM 1282 C CA . ASP B 1 9 ? 10.344 -1.228 -15.828 1 93.5 9 ASP B CA 1
ATOM 1283 C C . ASP B 1 9 ? 11.688 -1.862 -16.172 1 93.5 9 ASP B C 1
ATOM 1285 O O . ASP B 1 9 ? 11.742 -2.928 -16.781 1 93.5 9 ASP B O 1
ATOM 1289 N N . GLU B 1 10 ? 12.75 -1.222 -15.773 1 95.19 10 GLU B N 1
ATOM 1290 C CA . GLU B 1 10 ? 14.086 -1.761 -16.016 1 95.19 10 GLU B CA 1
ATOM 1291 C C . GLU B 1 10 ? 14.305 -3.051 -15.227 1 95.19 10 GLU B C 1
ATOM 1293 O O . GLU B 1 10 ? 14.82 -4.035 -15.766 1 95.19 10 GLU B O 1
ATOM 1298 N N . SER B 1 11 ? 13.945 -3.045 -13.984 1 96.38 11 SER B N 1
ATOM 1299 C CA . SER B 1 11 ? 14.062 -4.238 -13.148 1 96.38 11 SER B CA 1
ATOM 1300 C C . SER B 1 11 ? 13.188 -5.371 -13.688 1 96.38 11 SER B C 1
ATOM 1302 O O . SER B 1 11 ? 13.633 -6.52 -13.758 1 96.38 11 SER B O 1
ATOM 1304 N N . TYR B 1 12 ? 11.984 -5.023 -14.016 1 94.56 12 TYR B N 1
ATOM 1305 C CA . TYR B 1 12 ? 11.039 -5.988 -14.57 1 94.56 12 TYR B CA 1
ATOM 1306 C C . TYR B 1 12 ? 11.617 -6.668 -15.805 1 94.56 12 TYR B C 1
ATOM 1308 O O . TYR B 1 12 ? 11.508 -7.887 -15.953 1 94.56 12 TYR B O 1
ATOM 1316 N N . SER B 1 13 ? 12.258 -5.887 -16.625 1 94.5 13 SER B N 1
ATOM 1317 C CA . SER B 1 13 ? 12.859 -6.418 -17.844 1 94.5 13 SER B CA 1
ATOM 1318 C C . SER B 1 13 ? 14.016 -7.359 -17.531 1 94.5 13 SER B C 1
ATOM 1320 O O . SER B 1 13 ? 14.211 -8.359 -18.219 1 94.5 13 SER B O 1
ATOM 1322 N N . ARG B 1 14 ? 14.758 -7.059 -16.484 1 95.62 14 ARG B N 1
ATOM 1323 C CA . ARG B 1 14 ? 15.859 -7.922 -16.078 1 95.62 14 ARG B CA 1
ATOM 1324 C C . ARG B 1 14 ? 15.344 -9.25 -15.516 1 95.62 14 ARG B C 1
ATOM 1326 O O . ARG B 1 14 ? 15.969 -10.289 -15.711 1 95.62 14 ARG B O 1
ATOM 1333 N N . LEU B 1 15 ? 14.258 -9.133 -14.781 1 95.31 15 LEU B N 1
ATOM 1334 C CA . LEU B 1 15 ? 13.742 -10.289 -14.062 1 95.31 15 LEU B CA 1
ATOM 1335 C C . LEU B 1 15 ? 13.023 -11.25 -15.016 1 95.31 15 LEU B C 1
ATOM 1337 O O . LEU B 1 15 ? 12.906 -12.438 -14.734 1 95.31 15 LEU B O 1
ATOM 1341 N N . PHE B 1 16 ? 12.453 -10.711 -16.078 1 91.88 16 PHE B N 1
ATOM 1342 C CA . PHE B 1 16 ? 11.656 -11.508 -17 1 91.88 16 PHE B CA 1
ATOM 1343 C C . PHE B 1 16 ? 12.195 -11.383 -18.422 1 91.88 16 PHE B C 1
ATOM 1345 O O . PHE B 1 16 ? 11.484 -10.938 -19.328 1 91.88 16 PHE B O 1
ATOM 1352 N N . PRO B 1 17 ? 13.422 -11.977 -18.469 1 84.94 17 PRO B N 1
ATOM 1353 C CA . PRO B 1 17 ? 13.938 -11.977 -19.828 1 84.94 17 PRO B CA 1
ATOM 1354 C C . PRO B 1 17 ? 13.094 -12.828 -20.781 1 84.94 17 PRO B C 1
ATOM 1356 O O . PRO B 1 17 ? 12.609 -13.891 -20.391 1 84.94 17 PRO B O 1
ATOM 1359 N N . ASP B 1 18 ? 12.805 -12.492 -21.969 1 89.38 18 ASP B N 1
ATOM 1360 C CA . ASP B 1 18 ? 12.016 -13.18 -22.984 1 89.38 18 ASP B CA 1
ATOM 1361 C C . ASP B 1 18 ? 10.609 -13.477 -22.469 1 89.38 18 ASP B C 1
ATOM 1363 O O . ASP B 1 18 ? 10.039 -14.531 -22.766 1 89.38 18 ASP B O 1
ATOM 1367 N N . ASP B 1 19 ? 10.227 -12.898 -21.359 1 85.81 19 ASP B N 1
ATOM 1368 C CA . ASP B 1 19 ? 8.883 -12.938 -20.797 1 85.81 19 ASP B CA 1
ATOM 1369 C C . ASP B 1 19 ? 8.625 -14.25 -20.062 1 85.81 19 ASP B C 1
ATOM 1371 O O . ASP B 1 19 ? 7.48 -14.672 -19.906 1 85.81 19 ASP B O 1
ATOM 1375 N N . ASP B 1 20 ? 9.727 -14.898 -19.734 1 91.31 20 ASP B N 1
ATOM 1376 C CA . ASP B 1 20 ? 9.586 -16.078 -18.891 1 91.31 20 ASP B CA 1
ATOM 1377 C C . ASP B 1 20 ? 9.414 -15.68 -17.422 1 91.31 20 ASP B C 1
ATOM 1379 O O . ASP B 1 20 ? 10.383 -15.281 -16.766 1 91.31 20 ASP B O 1
ATOM 1383 N N . LYS B 1 21 ? 8.258 -15.898 -16.906 1 92.69 21 LYS B N 1
ATOM 1384 C CA . LYS B 1 21 ? 7.902 -15.414 -15.57 1 92.69 21 LYS B CA 1
ATOM 1385 C C . LYS B 1 21 ? 8.016 -16.531 -14.531 1 92.69 21 LYS B C 1
ATOM 1387 O O . LYS B 1 21 ? 7.988 -16.266 -13.328 1 92.69 21 LYS B O 1
ATOM 1392 N N . GLN B 1 22 ? 8.211 -17.672 -14.969 1 93.5 22 GLN B N 1
ATOM 1393 C CA . GLN B 1 22 ? 8.008 -18.844 -14.125 1 93.5 22 GLN B CA 1
ATOM 1394 C C . GLN B 1 22 ? 9.047 -18.906 -13.008 1 93.5 22 GLN B C 1
ATOM 1396 O O . GLN B 1 22 ? 8.711 -19.125 -11.844 1 93.5 22 GLN B O 1
ATOM 1401 N N . PRO B 1 23 ? 10.328 -18.656 -13.305 1 94.81 23 PRO B N 1
ATOM 1402 C CA . PRO B 1 23 ? 11.32 -18.75 -12.227 1 94.81 23 PRO B CA 1
ATOM 1403 C C . PRO B 1 23 ? 11.094 -17.734 -11.117 1 94.81 23 PRO B C 1
ATOM 1405 O O . PRO B 1 23 ? 11.188 -18.062 -9.938 1 94.81 23 PRO B O 1
ATOM 1408 N N . PHE B 1 24 ? 10.852 -16.547 -11.469 1 96.38 24 PHE B N 1
ATOM 1409 C CA . PHE B 1 24 ? 10.57 -15.508 -10.484 1 96.38 24 PHE B CA 1
ATOM 1410 C C . PHE B 1 24 ? 9.32 -15.844 -9.68 1 96.38 24 PHE B C 1
ATOM 1412 O O . PHE B 1 24 ? 9.336 -15.758 -8.445 1 96.38 24 PHE B O 1
ATOM 1419 N N . PHE B 1 25 ? 8.297 -16.234 -10.398 1 96.19 25 PHE B N 1
ATOM 1420 C CA . PHE B 1 25 ? 7.039 -16.547 -9.719 1 96.19 25 PHE B CA 1
ATOM 1421 C C . PHE B 1 25 ? 7.219 -17.703 -8.75 1 96.19 25 PHE B C 1
ATOM 1423 O O . PHE B 1 25 ? 6.691 -17.688 -7.637 1 96.19 25 PHE B O 1
ATOM 1430 N N . ASP B 1 26 ? 7.926 -18.703 -9.219 1 96.56 26 ASP B N 1
ATOM 1431 C CA . ASP B 1 26 ? 8.156 -19.859 -8.344 1 96.56 26 ASP B CA 1
ATOM 1432 C C . ASP B 1 26 ? 8.844 -19.422 -7.047 1 96.56 26 ASP B C 1
ATOM 1434 O O . ASP B 1 26 ? 8.484 -19.891 -5.961 1 96.56 26 ASP B O 1
ATOM 1438 N N . ALA B 1 27 ? 9.789 -18.594 -7.172 1 97.62 27 ALA B N 1
ATOM 1439 C CA . ALA B 1 27 ? 10.5 -18.094 -6 1 97.62 27 ALA B CA 1
ATOM 1440 C C . ALA B 1 27 ? 9.578 -17.266 -5.109 1 97.62 27 ALA B C 1
ATOM 1442 O O . ALA B 1 27 ? 9.57 -17.438 -3.889 1 97.62 27 ALA B O 1
ATOM 1443 N N . PHE B 1 28 ? 8.836 -16.406 -5.746 1 98 28 PHE B N 1
ATOM 1444 C CA . PHE B 1 28 ? 7.883 -15.57 -5.023 1 98 28 PHE B CA 1
ATOM 1445 C C . PHE B 1 28 ? 6.844 -16.422 -4.312 1 98 28 PHE B C 1
ATOM 1447 O O . PHE B 1 28 ? 6.578 -16.234 -3.123 1 98 28 PHE B O 1
ATOM 1454 N N . PHE B 1 29 ? 6.234 -17.328 -5.094 1 97.62 29 PHE B N 1
ATOM 1455 C CA . PHE B 1 29 ? 5.184 -18.188 -4.574 1 97.62 29 PHE B CA 1
ATOM 1456 C C . PHE B 1 29 ? 5.672 -18.969 -3.361 1 97.62 29 PHE B C 1
ATOM 1458 O O . PHE B 1 29 ? 5.02 -18.984 -2.316 1 97.62 29 PHE B O 1
ATOM 1465 N N . ASN B 1 30 ? 6.816 -19.562 -3.498 1 97.19 30 ASN B N 1
ATOM 1466 C CA . ASN B 1 30 ? 7.398 -20.344 -2.41 1 97.19 30 ASN B CA 1
ATOM 1467 C C . ASN B 1 30 ? 7.648 -19.484 -1.174 1 97.19 30 ASN B C 1
ATOM 1469 O O . ASN B 1 30 ? 7.344 -19.891 -0.054 1 97.19 30 ASN B O 1
ATOM 1473 N N . ARG B 1 31 ? 8.164 -18.328 -1.388 1 97.5 31 ARG B N 1
ATOM 1474 C CA . ARG B 1 31 ? 8.43 -17.422 -0.278 1 97.5 31 ARG B CA 1
ATOM 1475 C C . ARG B 1 31 ? 7.133 -17 0.411 1 97.5 31 ARG B C 1
ATOM 1477 O O . ARG B 1 31 ? 7.051 -17 1.641 1 97.5 31 ARG B O 1
ATOM 1484 N N . PHE B 1 32 ? 6.145 -16.719 -0.373 1 97.25 32 PHE B N 1
ATOM 1485 C CA . PHE B 1 32 ? 4.879 -16.234 0.157 1 97.25 32 PHE B CA 1
ATOM 1486 C C . PHE B 1 32 ? 4.195 -17.297 1.005 1 97.25 32 PHE B C 1
ATOM 1488 O O . PHE B 1 32 ? 3.818 -17.031 2.15 1 97.25 32 PHE B O 1
ATOM 1495 N N . ILE B 1 33 ? 4.102 -18.484 0.529 1 96.25 33 ILE B N 1
ATOM 1496 C CA . ILE B 1 33 ? 3.318 -19.531 1.198 1 96.25 33 ILE B CA 1
ATOM 1497 C C . ILE B 1 33 ? 4.039 -19.969 2.467 1 96.25 33 ILE B C 1
ATOM 1499 O O . ILE B 1 33 ? 3.4 -20.422 3.426 1 96.25 33 ILE B O 1
ATOM 1503 N N . HIS B 1 34 ? 5.363 -19.703 2.549 1 95.56 34 HIS B N 1
ATOM 1504 C CA . HIS B 1 34 ? 6.137 -20.156 3.705 1 95.56 34 HIS B CA 1
ATOM 1505 C C . HIS B 1 34 ? 6.637 -18.969 4.52 1 95.56 34 HIS B C 1
ATOM 1507 O O . HIS B 1 34 ? 7.555 -19.109 5.332 1 95.56 34 HIS B O 1
ATOM 1513 N N . MET B 1 35 ? 6.078 -17.844 4.328 1 94.31 35 MET B N 1
ATOM 1514 C CA . MET B 1 35 ? 6.586 -16.609 4.926 1 94.31 35 MET B CA 1
ATOM 1515 C C . MET B 1 35 ? 6.41 -16.625 6.441 1 94.31 35 MET B C 1
ATOM 1517 O O . MET B 1 35 ? 7.27 -16.141 7.18 1 94.31 35 MET B O 1
ATOM 1521 N N . THR B 1 36 ? 5.305 -17.109 6.926 1 94.44 36 THR B N 1
ATOM 1522 C CA . THR B 1 36 ? 5.023 -17.266 8.344 1 94.44 36 THR B CA 1
ATOM 1523 C C . THR B 1 36 ? 4.316 -18.594 8.625 1 94.44 36 THR B C 1
ATOM 1525 O O . THR B 1 36 ? 3.768 -19.203 7.711 1 94.44 36 THR B O 1
ATOM 1528 N N . PRO B 1 37 ? 4.328 -18.969 9.914 1 95.44 37 PRO B N 1
ATOM 1529 C CA . PRO B 1 37 ? 3.52 -20.141 10.25 1 95.44 37 PRO B CA 1
ATOM 1530 C C . PRO B 1 37 ? 2.045 -19.969 9.891 1 95.44 37 PRO B C 1
ATOM 1532 O O . PRO B 1 37 ? 1.385 -20.938 9.492 1 95.44 37 PRO B O 1
ATOM 1535 N N . GLU B 1 38 ? 1.592 -18.828 9.969 1 92.38 38 GLU B N 1
ATOM 1536 C CA . GLU B 1 38 ? 0.197 -18.531 9.648 1 92.38 38 GLU B CA 1
ATOM 1537 C C . GLU B 1 38 ? -0.095 -18.781 8.172 1 92.38 38 GLU B C 1
ATOM 1539 O O . GLU B 1 38 ? -1.105 -19.391 7.82 1 92.38 38 GLU B O 1
ATOM 1544 N N . THR B 1 39 ? 0.753 -18.297 7.266 1 93.25 39 THR B N 1
ATOM 1545 C CA . THR B 1 39 ? 0.546 -18.516 5.84 1 93.25 39 THR B CA 1
ATOM 1546 C C . THR B 1 39 ? 0.625 -20 5.5 1 93.25 39 THR B C 1
ATOM 1548 O O . THR B 1 39 ? -0.209 -20.516 4.754 1 93.25 39 THR B O 1
ATOM 1551 N N . GLU B 1 40 ? 1.566 -20.672 6.125 1 94.06 40 GLU B N 1
ATOM 1552 C CA . GLU B 1 40 ? 1.726 -22.094 5.875 1 94.06 40 GLU B CA 1
ATOM 1553 C C . GLU B 1 40 ? 0.472 -22.875 6.273 1 94.06 40 GLU B C 1
ATOM 1555 O O . GLU B 1 40 ? -0.017 -23.703 5.508 1 94.06 40 GLU B O 1
ATOM 1560 N N . GLN B 1 41 ? -0.018 -22.562 7.402 1 93.12 41 GLN B N 1
ATOM 1561 C CA . GLN B 1 41 ? -1.21 -23.234 7.902 1 93.12 41 GLN B CA 1
ATOM 1562 C C . GLN B 1 41 ? -2.426 -22.922 7.035 1 93.12 41 GLN B C 1
ATOM 1564 O O . GLN B 1 41 ? -3.229 -23.812 6.73 1 93.12 41 GLN B O 1
ATOM 1569 N N . HIS B 1 42 ? -2.564 -21.672 6.676 1 90.75 42 HIS B N 1
ATOM 1570 C CA . HIS B 1 42 ? -3.709 -21.234 5.887 1 90.75 42 HIS B CA 1
ATOM 1571 C C . HIS B 1 42 ? -3.742 -21.922 4.527 1 90.75 42 HIS B C 1
ATOM 1573 O O . HIS B 1 42 ? -4.805 -22.359 4.074 1 90.75 42 HIS B O 1
ATOM 1579 N N . PHE B 1 43 ? -2.625 -22.109 3.932 1 92.38 43 PHE B N 1
ATOM 1580 C CA . PHE B 1 43 ? -2.578 -22.609 2.562 1 92.38 43 PHE B CA 1
ATOM 1581 C C . PHE B 1 43 ? -2.484 -24.125 2.545 1 92.38 43 PHE B C 1
ATOM 1583 O O . PHE B 1 43 ? -2.652 -24.75 1.495 1 92.38 43 PHE B O 1
ATOM 1590 N N . ALA B 1 44 ? -2.246 -24.719 3.697 1 90.94 44 ALA B N 1
ATOM 1591 C CA . ALA B 1 44 ? -2.156 -26.172 3.795 1 90.94 44 ALA B CA 1
ATOM 1592 C C . ALA B 1 44 ? -3.48 -26.828 3.42 1 90.94 44 ALA B C 1
ATOM 1594 O O . ALA B 1 44 ? -3.502 -27.953 2.926 1 90.94 44 ALA B O 1
ATOM 1595 N N . ALA B 1 45 ? -4.547 -26.078 3.625 1 86.75 45 ALA B N 1
ATOM 1596 C CA . ALA B 1 45 ? -5.875 -26.656 3.406 1 86.75 45 ALA B CA 1
ATOM 1597 C C . ALA B 1 45 ? -6.379 -26.344 2 1 86.75 45 ALA B C 1
ATOM 1599 O O . ALA B 1 45 ? -7.457 -26.797 1.605 1 86.75 45 ALA B O 1
ATOM 1600 N N . VAL B 1 46 ? -5.695 -25.625 1.229 1 89.81 46 VAL B N 1
ATOM 1601 C CA . VAL B 1 46 ? -6.121 -25.203 -0.101 1 89.81 46 VAL B CA 1
ATOM 1602 C C . VAL B 1 46 ? -5.523 -26.141 -1.156 1 89.81 46 VAL B C 1
ATOM 1604 O O . VAL B 1 46 ? -4.371 -26.562 -1.041 1 89.81 46 VAL B O 1
ATOM 1607 N N . GLU B 1 47 ? -6.332 -26.453 -2.119 1 91.88 47 GLU B N 1
ATOM 1608 C CA . GLU B 1 47 ? -5.82 -27.234 -3.246 1 91.88 47 GLU B CA 1
ATOM 1609 C C . GLU B 1 47 ? -4.645 -26.531 -3.914 1 91.88 47 GLU B C 1
ATOM 1611 O O . GLU B 1 47 ? -4.77 -25.375 -4.352 1 91.88 47 GLU B O 1
ATOM 1616 N N . PRO B 1 48 ? -3.469 -27.219 -3.996 1 92.31 48 PRO B N 1
ATOM 1617 C CA . PRO B 1 48 ? -2.234 -26.547 -4.422 1 92.31 48 PRO B CA 1
ATOM 1618 C C . PRO B 1 48 ? -2.342 -25.938 -5.816 1 92.31 48 PRO B C 1
ATOM 1620 O O . PRO B 1 48 ? -1.872 -24.828 -6.047 1 92.31 48 PRO B O 1
ATOM 1623 N N . ARG B 1 49 ? -2.875 -26.609 -6.707 1 93.31 49 ARG B N 1
ATOM 1624 C CA . ARG B 1 49 ? -2.992 -26.109 -8.07 1 93.31 49 ARG B CA 1
ATOM 1625 C C . ARG B 1 49 ? -3.861 -24.859 -8.117 1 93.31 49 ARG B C 1
ATOM 1627 O O . ARG B 1 49 ? -3.545 -23.906 -8.828 1 93.31 49 ARG B O 1
ATOM 1634 N N . LEU B 1 50 ? -4.926 -24.891 -7.379 1 91.06 50 LEU B N 1
ATOM 1635 C CA . LEU B 1 50 ? -5.836 -23.766 -7.312 1 91.06 50 LEU B CA 1
ATOM 1636 C C . LEU B 1 50 ? -5.156 -22.562 -6.668 1 91.06 50 LEU B C 1
ATOM 1638 O O . LEU B 1 50 ? -5.305 -21.422 -7.141 1 91.06 50 LEU B O 1
ATOM 1642 N N . LEU B 1 51 ? -4.477 -22.875 -5.641 1 92.69 51 LEU B N 1
ATOM 1643 C CA . LEU B 1 51 ? -3.746 -21.828 -4.945 1 92.69 51 LEU B CA 1
ATOM 1644 C C . LEU B 1 51 ? -2.709 -21.188 -5.863 1 92.69 51 LEU B C 1
ATOM 1646 O O . LEU B 1 51 ? -2.633 -19.953 -5.961 1 92.69 51 LEU B O 1
ATOM 1650 N N . ARG B 1 52 ? -1.933 -22.016 -6.535 1 93.75 52 ARG B N 1
ATOM 1651 C CA . ARG B 1 52 ? -0.893 -21.531 -7.438 1 93.75 52 ARG B CA 1
ATOM 1652 C C . ARG B 1 52 ? -1.488 -20.688 -8.555 1 93.75 52 ARG B C 1
ATOM 1654 O O . ARG B 1 52 ? -0.953 -19.625 -8.883 1 93.75 52 ARG B O 1
ATOM 1661 N N . ASN B 1 53 ? -2.549 -21.125 -9.102 1 92.5 53 ASN B N 1
ATOM 1662 C CA . ASN B 1 53 ? -3.213 -20.406 -10.18 1 92.5 53 ASN B CA 1
ATOM 1663 C C . ASN B 1 53 ? -3.725 -19.047 -9.703 1 92.5 53 ASN B C 1
ATOM 1665 O O . ASN B 1 53 ? -3.562 -18.031 -10.398 1 92.5 53 ASN B O 1
ATOM 1669 N N . PHE B 1 54 ? -4.312 -19.016 -8.555 1 92.88 54 PHE B N 1
ATOM 1670 C CA . PHE B 1 54 ? -4.848 -17.766 -8.016 1 92.88 54 PHE B CA 1
ATOM 1671 C C . PHE B 1 54 ? -3.729 -16.766 -7.766 1 92.88 54 PHE B C 1
ATOM 1673 O O . PHE B 1 54 ? -3.852 -15.586 -8.117 1 92.88 54 PHE B O 1
ATOM 1680 N N . VAL B 1 55 ? -2.658 -17.281 -7.145 1 93.56 55 VAL B N 1
ATOM 1681 C CA . VAL B 1 55 ? -1.559 -16.391 -6.793 1 93.56 55 VAL B CA 1
ATOM 1682 C C . VAL B 1 55 ? -0.876 -15.883 -8.062 1 93.56 55 VAL B C 1
ATOM 1684 O O . VAL B 1 55 ? -0.527 -14.703 -8.164 1 93.56 55 VAL B O 1
ATOM 1687 N N . TYR B 1 56 ? -0.71 -16.734 -9.055 1 93.12 56 TYR B N 1
ATOM 1688 C CA . TYR B 1 56 ? -0.125 -16.344 -10.336 1 93.12 56 TYR B CA 1
ATOM 1689 C C . TYR B 1 56 ? -0.952 -15.258 -11 1 93.12 56 TYR B C 1
ATOM 1691 O O . TYR B 1 56 ? -0.427 -14.195 -11.352 1 93.12 56 TYR B O 1
ATOM 1699 N N . LYS B 1 57 ? -2.193 -15.461 -11.141 1 92.25 57 LYS B N 1
ATOM 1700 C CA . LYS B 1 57 ? -3.08 -14.547 -11.859 1 92.25 57 LYS B CA 1
ATOM 1701 C C . LYS B 1 57 ? -3.232 -13.227 -11.109 1 92.25 57 LYS B C 1
ATOM 1703 O O . LYS B 1 57 ? -3.215 -12.156 -11.727 1 92.25 57 LYS B O 1
ATOM 1708 N N . SER B 1 58 ? -3.393 -13.328 -9.797 1 92.62 58 SER B N 1
ATOM 1709 C CA . SER B 1 58 ? -3.584 -12.102 -9.031 1 92.62 58 SER B CA 1
ATOM 1710 C C . SER B 1 58 ? -2.316 -11.25 -9.023 1 92.62 58 SER B C 1
ATOM 1712 O O . SER B 1 58 ? -2.387 -10.023 -9.117 1 92.62 58 SER B O 1
ATOM 1714 N N . PHE B 1 59 ? -1.185 -11.938 -8.953 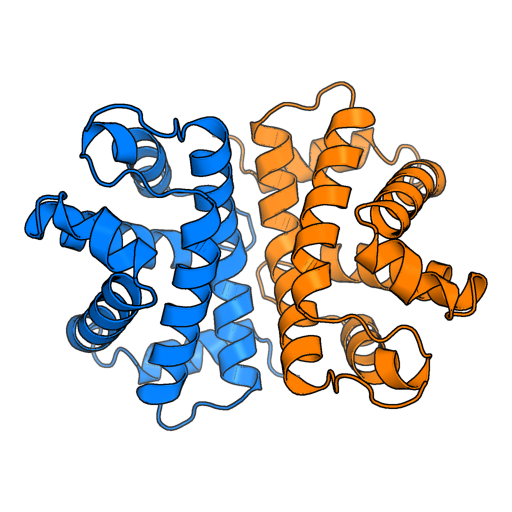1 93 59 PHE B N 1
ATOM 1715 C CA . PHE B 1 59 ? 0.089 -11.234 -8.969 1 93 59 PHE B CA 1
ATOM 1716 C C . PHE B 1 59 ? 0.215 -10.375 -10.219 1 93 59 PHE B C 1
ATOM 1718 O O . PHE B 1 59 ? 0.401 -9.156 -10.133 1 93 59 PHE B O 1
ATOM 1725 N N . PHE B 1 60 ? 0.072 -10.883 -11.344 1 88.88 60 PHE B N 1
ATOM 1726 C CA . PHE B 1 60 ? 0.283 -10.164 -12.602 1 88.88 60 PHE B CA 1
ATOM 1727 C C . PHE B 1 60 ? -0.848 -9.18 -12.852 1 88.88 60 PHE B C 1
ATOM 1729 O O . PHE B 1 60 ? -0.622 -8.102 -13.406 1 88.88 60 PHE B O 1
ATOM 1736 N N . ALA B 1 61 ? -2.066 -9.547 -12.422 1 90.19 61 ALA B N 1
ATOM 1737 C CA . ALA B 1 61 ? -3.189 -8.617 -12.555 1 90.19 61 ALA B CA 1
ATOM 1738 C C . ALA B 1 61 ? -2.975 -7.371 -11.703 1 90.19 61 ALA B C 1
ATOM 1740 O O . ALA B 1 61 ? -3.295 -6.258 -12.133 1 90.19 61 ALA B O 1
ATOM 1741 N N . MET B 1 62 ? -2.393 -7.52 -10.555 1 91.75 62 MET B N 1
ATOM 1742 C CA . MET B 1 62 ? -2.127 -6.391 -9.672 1 91.75 62 MET B CA 1
ATOM 1743 C C . MET B 1 62 ? -1.088 -5.453 -10.281 1 91.75 62 MET B C 1
ATOM 1745 O O . MET B 1 62 ? -1.191 -4.234 -10.148 1 91.75 62 MET B O 1
ATOM 1749 N N . LEU B 1 63 ? -0.131 -6.047 -10.992 1 89.62 63 LEU B N 1
ATOM 1750 C CA . LEU B 1 63 ? 0.917 -5.25 -11.617 1 89.62 63 LEU B CA 1
ATOM 1751 C C . LEU B 1 63 ? 0.361 -4.445 -12.789 1 89.62 63 LEU B C 1
ATOM 1753 O O . LEU B 1 63 ? 0.975 -3.471 -13.227 1 89.62 63 LEU B O 1
ATOM 1757 N N . MET B 1 64 ? -0.817 -4.82 -13.203 1 86.81 64 MET B N 1
ATOM 1758 C CA . MET B 1 64 ? -1.428 -4.141 -14.344 1 86.81 64 MET B CA 1
ATOM 1759 C C . MET B 1 64 ? -2.223 -2.922 -13.883 1 86.81 64 MET B C 1
ATOM 1761 O O . MET B 1 64 ? -2.617 -2.09 -14.703 1 86.81 64 MET B O 1
ATOM 1765 N N . VAL B 1 65 ? -2.48 -2.912 -12.57 1 85.94 65 VAL B N 1
ATOM 1766 C CA . VAL B 1 65 ? -3.195 -1.745 -12.07 1 85.94 65 VAL B CA 1
ATOM 1767 C C . VAL B 1 65 ? -2.311 -0.506 -12.188 1 85.94 65 VAL B C 1
ATOM 1769 O O . VAL B 1 65 ? -1.22 -0.458 -11.617 1 85.94 65 VAL B O 1
ATOM 1772 N N . ASP B 1 66 ? -2.645 0.472 -13.062 1 74.19 66 ASP B N 1
ATOM 1773 C CA . ASP B 1 66 ? -1.796 1.611 -13.406 1 74.19 66 ASP B CA 1
ATOM 1774 C C . ASP B 1 66 ? -2.229 2.863 -12.641 1 74.19 66 ASP B C 1
ATOM 1776 O O . ASP B 1 66 ? -2.893 2.768 -11.609 1 74.19 66 ASP B O 1
ATOM 1780 N N . GLY B 1 67 ? -1.835 3.988 -13.227 1 69.81 67 GLY B N 1
ATOM 1781 C CA . GLY B 1 67 ? -2.027 5.258 -12.539 1 69.81 67 GLY B CA 1
ATOM 1782 C C . GLY B 1 67 ? -3.461 5.75 -12.594 1 69.81 67 GLY B C 1
ATOM 1783 O O . GLY B 1 67 ? -3.863 6.586 -11.781 1 69.81 67 GLY B O 1
ATOM 1784 N N . VAL B 1 68 ? -4.18 5.23 -13.531 1 69.19 68 VAL B N 1
ATOM 1785 C CA . VAL B 1 68 ? -5.578 5.648 -13.57 1 69.19 68 VAL B CA 1
ATOM 1786 C C . VAL B 1 68 ? -6.422 4.719 -12.703 1 69.19 68 VAL B C 1
ATOM 1788 O O . VAL B 1 68 ? -7.629 4.922 -12.547 1 69.19 68 VAL B O 1
ATOM 1791 N N . LEU B 1 69 ? -5.824 3.83 -12.008 1 79.25 69 LEU B N 1
ATOM 1792 C CA . LEU B 1 69 ? -6.41 2.91 -11.039 1 79.25 69 LEU B CA 1
ATOM 1793 C C . LEU B 1 69 ? -7.535 2.1 -11.672 1 79.25 69 LEU B C 1
ATOM 1795 O O . LEU B 1 69 ? -8.633 2.002 -11.109 1 79.25 69 LEU B O 1
ATOM 1799 N N . MET B 1 70 ? -7.211 1.744 -12.875 1 81.31 70 MET B N 1
ATOM 1800 C CA . MET B 1 70 ? -8.109 0.799 -13.539 1 81.31 70 MET B CA 1
ATOM 1801 C C . MET B 1 70 ? -7.848 -0.624 -13.055 1 81.31 70 MET B C 1
ATOM 1803 O O . MET B 1 70 ? -6.727 -1.126 -13.156 1 81.31 70 MET B O 1
ATOM 1807 N N . VAL B 1 71 ? -8.922 -1.175 -12.508 1 85.94 71 VAL B N 1
ATOM 1808 C CA . VAL B 1 71 ? -8.852 -2.566 -12.078 1 85.94 71 VAL B CA 1
ATOM 1809 C C . VAL B 1 71 ? -9.352 -3.48 -13.195 1 85.94 71 VAL B C 1
ATOM 1811 O O . VAL B 1 71 ? -10.508 -3.389 -13.602 1 85.94 71 VAL B O 1
ATOM 1814 N N . PRO B 1 72 ? -8.461 -4.27 -13.68 1 83.25 72 PRO B N 1
ATOM 1815 C CA . PRO B 1 72 ? -8.93 -5.188 -14.727 1 83.25 72 PRO B CA 1
ATOM 1816 C C . PRO B 1 72 ? -10.062 -6.094 -14.25 1 83.25 72 PRO B C 1
ATOM 1818 O O . PRO B 1 72 ? -10.094 -6.488 -13.078 1 83.25 72 PRO B O 1
ATOM 1821 N N . ASP B 1 73 ? -11 -6.418 -15.219 1 84.19 73 ASP B N 1
ATOM 1822 C CA . ASP B 1 73 ? -12.148 -7.262 -14.906 1 84.19 73 ASP B CA 1
ATOM 1823 C C . ASP B 1 73 ? -11.703 -8.594 -14.305 1 84.19 73 ASP B C 1
ATOM 1825 O O . ASP B 1 73 ? -12.352 -9.125 -13.406 1 84.19 73 ASP B O 1
ATOM 1829 N N . PHE B 1 74 ? -10.641 -8.992 -14.828 1 86.62 74 PHE B N 1
ATOM 1830 C CA . PHE B 1 74 ? -10.148 -10.281 -14.375 1 86.62 74 PHE B CA 1
ATOM 1831 C C . PHE B 1 74 ? -9.734 -10.211 -12.906 1 86.62 74 PHE B C 1
ATOM 1833 O O . PHE B 1 74 ? -10 -11.133 -12.141 1 86.62 74 PHE B O 1
ATOM 1840 N N . LEU B 1 75 ? -9.156 -9.141 -12.438 1 88.62 75 LEU B N 1
ATOM 1841 C CA . LEU B 1 75 ? -8.766 -8.977 -11.039 1 88.62 75 LEU B CA 1
ATOM 1842 C C . LEU B 1 75 ? -10 -8.844 -10.148 1 88.62 75 LEU B C 1
ATOM 1844 O O . LEU B 1 75 ? -10.023 -9.375 -9.039 1 88.62 75 LEU B O 1
ATOM 1848 N N . GLU B 1 76 ? -10.93 -8.156 -10.648 1 88.31 76 GLU B N 1
ATOM 1849 C CA . GLU B 1 76 ? -12.188 -8.039 -9.922 1 88.31 76 GLU B CA 1
ATOM 1850 C C . GLU B 1 76 ? -12.812 -9.414 -9.68 1 88.31 76 GLU B C 1
ATOM 1852 O O . GLU B 1 76 ? -13.305 -9.695 -8.586 1 88.31 76 GLU B O 1
ATOM 1857 N N . ARG B 1 77 ? -12.781 -10.164 -10.703 1 88.25 77 ARG B N 1
ATOM 1858 C CA . ARG B 1 77 ? -13.352 -11.508 -10.602 1 88.25 77 ARG B CA 1
ATOM 1859 C C . ARG B 1 77 ? -12.57 -12.352 -9.602 1 88.25 77 ARG B C 1
ATOM 1861 O O . ARG B 1 77 ? -13.156 -13.086 -8.805 1 88.25 77 ARG B O 1
ATOM 1868 N N . LEU B 1 78 ? -11.289 -12.227 -9.656 1 87.88 78 LEU B N 1
ATOM 1869 C CA . LEU B 1 78 ? -10.445 -12.969 -8.719 1 87.88 78 LEU B CA 1
ATOM 1870 C C . LEU B 1 78 ? -10.727 -12.555 -7.281 1 87.88 78 LEU B C 1
ATOM 1872 O O . LEU B 1 78 ? -10.789 -13.398 -6.391 1 87.88 78 LEU B O 1
ATOM 1876 N N . ALA B 1 79 ? -10.922 -11.305 -7.105 1 87 79 ALA B N 1
ATOM 1877 C CA . ALA B 1 79 ? -11.188 -10.781 -5.766 1 87 79 ALA B CA 1
ATOM 1878 C C . ALA B 1 79 ? -12.516 -11.305 -5.227 1 87 79 ALA B C 1
ATOM 1880 O O . ALA B 1 79 ? -12.633 -11.594 -4.031 1 87 79 ALA B O 1
ATOM 1881 N N . ARG B 1 80 ? -13.422 -11.453 -6.051 1 82.5 80 ARG B N 1
ATOM 1882 C CA . ARG B 1 80 ? -14.75 -11.898 -5.645 1 82.5 80 ARG B CA 1
ATOM 1883 C C . ARG B 1 80 ? -14.781 -13.414 -5.473 1 82.5 80 ARG B C 1
ATOM 1885 O O . ARG B 1 80 ? -15.539 -13.938 -4.648 1 82.5 80 ARG B O 1
ATOM 1892 N N . GLN B 1 81 ? -13.945 -14.031 -6.238 1 77.88 81 GLN B N 1
ATOM 1893 C CA . GLN B 1 81 ? -14.047 -15.484 -6.301 1 77.88 81 GLN B CA 1
ATOM 1894 C C . GLN B 1 81 ? -13.078 -16.141 -5.316 1 77.88 81 GLN B C 1
ATOM 1896 O O . GLN B 1 81 ? -13.109 -17.359 -5.133 1 77.88 81 GLN B O 1
ATOM 1901 N N . GLN B 1 82 ? -12.414 -15.352 -4.684 1 73.19 82 GLN B N 1
ATOM 1902 C CA . GLN B 1 82 ? -11.406 -15.969 -3.826 1 73.19 82 GLN B CA 1
ATOM 1903 C C . GLN B 1 82 ? -12.062 -16.797 -2.725 1 73.19 82 GLN B C 1
ATOM 1905 O O . GLN B 1 82 ? -11.516 -17.828 -2.305 1 73.19 82 GLN B O 1
ATOM 1910 N N . GLU B 1 83 ? -13.195 -16.422 -2.375 1 69.38 83 GLU B N 1
ATOM 1911 C CA . GLU B 1 83 ? -13.906 -17.203 -1.373 1 69.38 83 GLU B CA 1
ATOM 1912 C C . GLU B 1 83 ? -14.414 -18.516 -1.961 1 69.38 83 GLU B C 1
ATOM 1914 O O . GLU B 1 83 ? -14.227 -19.594 -1.369 1 69.38 83 GLU B O 1
ATOM 1919 N N . SER B 1 84 ? -14.867 -18.375 -3.115 1 71.25 84 SER B N 1
ATOM 1920 C CA . SER B 1 84 ? -15.477 -19.547 -3.723 1 71.25 84 SER B CA 1
ATOM 1921 C C . SER B 1 84 ? -14.414 -20.562 -4.16 1 71.25 84 SER B C 1
ATOM 1923 O O . SER B 1 84 ? -14.672 -21.766 -4.18 1 71.25 84 SER B O 1
ATOM 1925 N N . ASN B 1 85 ? -13.266 -20.078 -4.367 1 72.5 85 ASN B N 1
ATOM 1926 C CA . ASN B 1 85 ? -12.203 -20.984 -4.816 1 72.5 85 ASN B CA 1
ATOM 1927 C C . ASN B 1 85 ? -11.414 -21.547 -3.641 1 72.5 85 ASN B C 1
ATOM 1929 O O . ASN B 1 85 ? -10.453 -22.297 -3.834 1 72.5 85 ASN B O 1
ATOM 1933 N N . GLY B 1 86 ? -11.797 -21.141 -2.48 1 77.69 86 GLY B N 1
ATOM 1934 C CA . GLY B 1 86 ? -11.211 -21.703 -1.281 1 77.69 86 GLY B CA 1
ATOM 1935 C C . GLY B 1 86 ? -9.906 -21.047 -0.883 1 77.69 86 GLY B C 1
ATOM 1936 O O . GLY B 1 86 ? -9.266 -21.453 0.095 1 77.69 86 GLY B O 1
ATOM 1937 N N . VAL B 1 87 ? -9.359 -20.172 -1.618 1 80.94 87 VAL B N 1
ATOM 1938 C CA . VAL B 1 87 ? -8.078 -19.547 -1.315 1 80.94 87 VAL B CA 1
ATOM 1939 C C . VAL B 1 87 ? -8.258 -18.5 -0.22 1 80.94 87 VAL B C 1
ATOM 1941 O O . VAL B 1 87 ? -7.543 -18.516 0.786 1 80.94 87 VAL B O 1
ATOM 1944 N N . ARG B 1 88 ? -9.258 -17.766 -0.125 1 85.19 88 ARG B N 1
ATOM 1945 C CA . ARG B 1 88 ? -9.625 -16.75 0.854 1 85.19 88 ARG B CA 1
ATOM 1946 C C . ARG B 1 88 ? -8.391 -16.141 1.504 1 85.19 88 ARG B C 1
ATOM 1948 O O . ARG B 1 88 ? -7.77 -16.766 2.369 1 85.19 88 ARG B O 1
ATOM 1955 N N . LEU B 1 89 ? -8.023 -15.07 1.177 1 89.44 89 LEU B N 1
ATOM 1956 C CA . LEU B 1 89 ? -6.863 -14.406 1.763 1 89.44 89 LEU B CA 1
ATOM 1957 C C . LEU B 1 89 ? -7.289 -13.391 2.816 1 89.44 89 LEU B C 1
ATOM 1959 O O . LEU B 1 89 ? -8.008 -12.438 2.508 1 89.44 89 LEU B O 1
ATOM 1963 N N . PRO B 1 90 ? -6.832 -13.703 4.055 1 91.75 90 PRO B N 1
ATOM 1964 C CA . PRO B 1 90 ? -7.086 -12.664 5.055 1 91.75 90 PRO B CA 1
ATOM 1965 C C . PRO B 1 90 ? -6.391 -11.344 4.73 1 91.75 90 PRO B C 1
ATOM 1967 O O . PRO B 1 90 ? -5.328 -11.344 4.102 1 91.75 90 PRO B O 1
ATOM 1970 N N . PRO B 1 91 ? -6.969 -10.195 5.188 1 92.94 91 PRO B N 1
ATOM 1971 C CA . PRO B 1 91 ? -6.391 -8.883 4.887 1 92.94 91 PRO B CA 1
ATOM 1972 C C . PRO B 1 91 ? -4.934 -8.766 5.328 1 92.94 91 PRO B C 1
ATOM 1974 O O . PRO B 1 91 ? -4.125 -8.141 4.633 1 92.94 91 PRO B O 1
ATOM 1977 N N . ASN B 1 92 ? -4.582 -9.406 6.402 1 92.81 92 ASN B N 1
ATOM 1978 C CA . ASN B 1 92 ? -3.23 -9.273 6.93 1 92.81 92 ASN B CA 1
ATOM 1979 C C . ASN B 1 92 ? -2.209 -10 6.059 1 92.81 92 ASN B C 1
ATOM 1981 O O . ASN B 1 92 ? -1.006 -9.766 6.184 1 92.81 92 ASN B O 1
ATOM 1985 N N . PHE B 1 93 ? -2.613 -10.883 5.141 1 94 93 PHE B N 1
ATOM 1986 C CA . PHE B 1 93 ? -1.709 -11.625 4.273 1 94 93 PHE B CA 1
ATOM 1987 C C . PHE B 1 93 ? -1.09 -10.703 3.227 1 94 93 PHE B C 1
ATOM 1989 O O . PHE B 1 93 ? -0.045 -11.023 2.654 1 94 93 PHE B O 1
ATOM 1996 N N . PHE B 1 94 ? -1.691 -9.586 3.014 1 95 94 PHE B N 1
ATOM 1997 C CA . PHE B 1 94 ? -1.214 -8.711 1.946 1 95 94 PHE B CA 1
ATOM 1998 C C . PHE B 1 94 ? 0.045 -7.969 2.377 1 95 94 PHE B C 1
ATOM 2000 O O . PHE B 1 94 ? 0.848 -7.562 1.535 1 95 94 PHE B O 1
ATOM 2007 N N . ALA B 1 95 ? 0.258 -7.871 3.686 1 94.88 95 ALA B N 1
ATOM 2008 C CA . ALA B 1 95 ? 1.559 -7.41 4.164 1 94.88 95 ALA B CA 1
ATOM 2009 C C . ALA B 1 95 ? 2.648 -8.438 3.855 1 94.88 95 ALA B C 1
ATOM 2011 O O . ALA B 1 95 ? 3.77 -8.07 3.494 1 94.88 95 ALA B O 1
ATOM 2012 N N . HIS B 1 96 ? 2.281 -9.68 4.012 1 96.25 96 HIS B N 1
ATOM 2013 C CA . HIS B 1 96 ? 3.213 -10.75 3.676 1 96.25 96 HIS B CA 1
ATOM 2014 C C . HIS B 1 96 ? 3.467 -10.812 2.174 1 96.25 96 HIS B C 1
ATOM 2016 O O . HIS B 1 96 ? 4.594 -11.062 1.74 1 96.25 96 HIS B O 1
ATOM 2022 N N . TRP B 1 97 ? 2.412 -10.594 1.396 1 96.56 97 TRP B N 1
ATOM 2023 C CA . TRP B 1 97 ? 2.535 -10.539 -0.056 1 96.56 97 TRP B CA 1
ATOM 2024 C C . TRP B 1 97 ? 3.549 -9.477 -0.476 1 96.56 97 TRP B C 1
ATOM 2026 O O . TRP B 1 97 ? 4.449 -9.75 -1.273 1 96.56 97 TRP B O 1
ATOM 2036 N N . ARG B 1 98 ? 3.398 -8.297 0.058 1 96.94 98 ARG B N 1
ATOM 2037 C CA . ARG B 1 98 ? 4.316 -7.191 -0.205 1 96.94 98 ARG B CA 1
ATOM 2038 C C . ARG B 1 98 ? 5.754 -7.582 0.129 1 96.94 98 ARG B C 1
ATOM 2040 O O . ARG B 1 98 ? 6.66 -7.383 -0.682 1 96.94 98 ARG B O 1
ATOM 2047 N N . ARG B 1 99 ? 5.938 -8.141 1.268 1 97.06 99 ARG B N 1
ATOM 2048 C CA . ARG B 1 99 ? 7.277 -8.516 1.705 1 97.06 99 ARG B CA 1
ATOM 2049 C C . ARG B 1 99 ? 7.871 -9.594 0.801 1 97.06 99 ARG B C 1
ATOM 2051 O O . ARG B 1 99 ? 9.047 -9.531 0.436 1 97.06 99 ARG B O 1
ATOM 2058 N N . ALA B 1 100 ? 7.047 -10.539 0.485 1 97.81 100 ALA B N 1
ATOM 2059 C CA . ALA B 1 100 ? 7.504 -11.641 -0.358 1 97.81 100 ALA B CA 1
ATOM 2060 C C . ALA B 1 100 ? 7.965 -11.133 -1.721 1 97.81 100 ALA B C 1
ATOM 2062 O O . ALA B 1 100 ? 8.984 -11.594 -2.248 1 97.81 100 ALA B O 1
ATOM 2063 N N . ILE B 1 101 ? 7.227 -10.211 -2.299 1 97.31 101 ILE B N 1
ATOM 2064 C CA . ILE B 1 101 ? 7.59 -9.648 -3.594 1 97.31 101 ILE B CA 1
ATOM 2065 C C . ILE B 1 101 ? 8.93 -8.922 -3.484 1 97.31 101 ILE B C 1
ATOM 2067 O O . ILE B 1 101 ? 9.836 -9.141 -4.293 1 97.31 101 ILE B O 1
ATOM 2071 N N . LEU B 1 102 ? 9.078 -8.094 -2.492 1 97.81 102 LEU B N 1
ATOM 2072 C CA . LEU B 1 102 ? 10.289 -7.289 -2.348 1 97.81 102 LEU B CA 1
ATOM 2073 C C . LEU B 1 102 ? 11.5 -8.172 -2.066 1 97.81 102 LEU B C 1
ATOM 2075 O O . LEU B 1 102 ? 12.57 -7.965 -2.641 1 97.81 102 LEU B O 1
ATOM 2079 N N . ASP B 1 103 ? 11.305 -9.188 -1.218 1 98.12 103 ASP B N 1
ATOM 2080 C CA . ASP B 1 103 ? 12.383 -10.125 -0.93 1 98.12 103 ASP B CA 1
ATOM 2081 C C . ASP B 1 103 ? 12.797 -10.883 -2.188 1 98.12 103 ASP B C 1
ATOM 2083 O O . ASP B 1 103 ? 13.984 -11.141 -2.402 1 98.12 103 ASP B O 1
ATOM 2087 N N . THR B 1 104 ? 11.836 -11.305 -2.99 1 98.25 104 THR B N 1
ATOM 2088 C CA . THR B 1 104 ? 12.117 -12.055 -4.207 1 98.25 104 THR B CA 1
ATOM 2089 C C . THR B 1 104 ? 12.852 -11.188 -5.219 1 98.25 104 THR B C 1
ATOM 2091 O O . THR B 1 104 ? 13.812 -11.641 -5.855 1 98.25 104 THR B O 1
ATOM 2094 N N . VAL B 1 105 ? 12.43 -9.93 -5.387 1 98.06 105 VAL B N 1
ATOM 2095 C CA . VAL B 1 105 ? 13.109 -8.992 -6.277 1 98.06 105 VAL B CA 1
ATOM 2096 C C . VAL B 1 105 ? 14.555 -8.812 -5.828 1 98.06 105 VAL B C 1
ATOM 2098 O O . VAL B 1 105 ? 15.477 -8.867 -6.645 1 98.06 105 VAL B O 1
ATOM 2101 N N . ALA B 1 106 ? 14.727 -8.609 -4.516 1 98.06 106 ALA B N 1
ATOM 2102 C CA . ALA B 1 106 ? 16.062 -8.414 -3.957 1 98.06 106 ALA B CA 1
ATOM 2103 C C . ALA B 1 106 ? 16.969 -9.602 -4.254 1 98.06 106 ALA B C 1
ATOM 2105 O O . ALA B 1 106 ? 18.156 -9.438 -4.531 1 98.06 106 ALA B O 1
ATOM 2106 N N . GLU B 1 107 ? 16.422 -10.742 -4.23 1 97.62 107 GLU B N 1
ATOM 2107 C CA . GLU B 1 107 ? 17.172 -11.977 -4.43 1 97.62 107 GLU B CA 1
ATOM 2108 C C . GLU B 1 107 ? 17.5 -12.195 -5.906 1 97.62 107 GLU B C 1
ATOM 2110 O O . GLU B 1 107 ? 18.578 -12.688 -6.246 1 97.62 107 GLU B O 1
ATOM 2115 N N . ARG B 1 108 ? 16.625 -11.812 -6.785 1 97.12 108 ARG B N 1
ATOM 2116 C CA . ARG B 1 108 ? 16.703 -12.328 -8.148 1 97.12 108 ARG B CA 1
ATOM 2117 C C . ARG B 1 108 ? 17.188 -11.25 -9.117 1 97.12 108 ARG B C 1
ATOM 2119 O O . ARG B 1 108 ? 17.672 -11.562 -10.203 1 97.12 108 ARG B O 1
ATOM 2126 N N . ASP B 1 109 ? 16.953 -10.016 -8.773 1 97.62 109 ASP B N 1
ATOM 2127 C CA . ASP B 1 109 ? 17.438 -8.945 -9.641 1 97.62 109 ASP B CA 1
ATOM 2128 C C . ASP B 1 109 ? 18.891 -8.594 -9.328 1 97.62 109 ASP B C 1
ATOM 2130 O O . ASP B 1 109 ? 19.188 -8.055 -8.266 1 97.62 109 ASP B O 1
ATOM 2134 N N . PRO B 1 110 ? 19.781 -8.844 -10.234 1 96.06 110 PRO B N 1
ATOM 2135 C CA . PRO B 1 110 ? 21.203 -8.609 -9.961 1 96.06 110 PRO B CA 1
ATOM 2136 C C . PRO B 1 110 ? 21.531 -7.133 -9.758 1 96.06 110 PRO B C 1
ATOM 2138 O O . PRO B 1 110 ? 22.547 -6.801 -9.141 1 96.06 110 PRO B O 1
ATOM 2141 N N . ALA B 1 111 ? 20.703 -6.246 -10.234 1 96.69 111 ALA B N 1
ATOM 2142 C CA . ALA B 1 111 ? 20.969 -4.812 -10.117 1 96.69 111 ALA B CA 1
ATOM 2143 C C . ALA B 1 111 ? 20.062 -4.176 -9.062 1 96.69 111 ALA B C 1
ATOM 2145 O O . ALA B 1 111 ? 19.891 -2.957 -9.039 1 96.69 111 ALA B O 1
ATOM 2146 N N . CYS B 1 112 ? 19.531 -5.031 -8.234 1 97.38 112 CYS B N 1
ATOM 2147 C CA . CYS B 1 112 ? 18.578 -4.535 -7.242 1 97.38 112 CYS B CA 1
ATOM 2148 C C . CYS B 1 112 ? 19.266 -3.646 -6.219 1 97.38 112 CYS B C 1
ATOM 2150 O O . CYS B 1 112 ? 20.344 -3.986 -5.723 1 97.38 112 CYS B O 1
ATOM 2152 N N . ASP B 1 113 ? 18.734 -2.479 -5.996 1 97.25 113 ASP B N 1
ATOM 2153 C CA . ASP B 1 113 ? 19.078 -1.623 -4.867 1 97.25 113 ASP B CA 1
ATOM 2154 C C . ASP B 1 113 ? 17.828 -1.092 -4.172 1 97.25 113 ASP B C 1
ATOM 2156 O O . ASP B 1 113 ? 16.719 -1.512 -4.48 1 97.25 113 ASP B O 1
ATOM 2160 N N . GLU B 1 114 ? 18.047 -0.193 -3.26 1 95.88 114 GLU B N 1
ATOM 2161 C CA . GLU B 1 114 ? 16.938 0.263 -2.438 1 95.88 114 GLU B CA 1
ATOM 2162 C C . GLU B 1 114 ? 15.93 1.054 -3.268 1 95.88 114 GLU B C 1
ATOM 2164 O O . GLU B 1 114 ? 14.727 1.011 -2.998 1 95.88 114 GLU B O 1
ATOM 2169 N N . GLU B 1 115 ? 16.406 1.739 -4.301 1 95.19 115 GLU B N 1
ATOM 2170 C CA . GLU B 1 115 ? 15.508 2.5 -5.168 1 95.19 115 GLU B CA 1
ATOM 2171 C C . GLU B 1 115 ? 14.664 1.572 -6.035 1 95.19 115 GLU B C 1
ATOM 2173 O O . GLU B 1 115 ? 13.484 1.852 -6.289 1 95.19 115 GLU B O 1
ATOM 2178 N N . VAL B 1 116 ? 15.258 0.468 -6.469 1 97.06 116 VAL B N 1
ATOM 2179 C CA . VAL B 1 116 ? 14.531 -0.527 -7.25 1 97.06 116 VAL B CA 1
ATOM 2180 C C . VAL B 1 116 ? 13.438 -1.157 -6.387 1 97.06 116 VAL B C 1
ATOM 2182 O O . VAL B 1 116 ? 12.297 -1.316 -6.836 1 97.06 116 VAL B O 1
ATOM 2185 N N . LEU B 1 117 ? 13.773 -1.481 -5.148 1 97.69 117 LEU B N 1
ATOM 2186 C CA . LEU B 1 117 ? 12.789 -2.057 -4.242 1 97.69 117 LEU B CA 1
ATOM 2187 C C . LEU B 1 117 ? 11.656 -1.073 -3.982 1 97.69 117 LEU B C 1
ATOM 2189 O O . LEU B 1 117 ? 10.484 -1.465 -3.949 1 97.69 117 LEU B O 1
ATOM 2193 N N . THR B 1 118 ? 12.023 0.174 -3.83 1 96.38 118 THR B N 1
ATOM 2194 C CA . THR B 1 118 ? 11.008 1.201 -3.643 1 96.38 118 THR B CA 1
ATOM 2195 C C . THR B 1 118 ? 10.094 1.285 -4.859 1 96.38 118 THR B C 1
ATOM 2197 O O . THR B 1 118 ? 8.875 1.405 -4.719 1 96.38 118 THR B O 1
ATOM 2200 N N . ALA B 1 119 ? 10.672 1.203 -6.039 1 95.31 119 ALA B N 1
ATOM 2201 C CA . ALA B 1 119 ? 9.891 1.24 -7.273 1 95.31 119 ALA B CA 1
ATOM 2202 C C . ALA B 1 119 ? 8.898 0.083 -7.332 1 95.31 119 ALA B C 1
ATOM 2204 O O . ALA B 1 119 ? 7.738 0.271 -7.703 1 95.31 119 ALA B O 1
ATOM 2205 N N . TRP B 1 120 ? 9.328 -1.109 -6.977 1 96.44 120 TRP B N 1
ATOM 2206 C CA . TRP B 1 120 ? 8.453 -2.277 -6.961 1 96.44 120 TRP B CA 1
ATOM 2207 C C . TRP B 1 120 ? 7.328 -2.102 -5.941 1 96.44 120 TRP B C 1
ATOM 2209 O O . TRP B 1 120 ? 6.164 -2.381 -6.242 1 96.44 120 TRP B O 1
ATOM 2219 N N . ALA B 1 121 ? 7.68 -1.643 -4.742 1 96.19 121 ALA B N 1
ATOM 2220 C CA . ALA B 1 121 ? 6.695 -1.43 -3.686 1 96.19 121 ALA B CA 1
ATOM 2221 C C . ALA B 1 121 ? 5.621 -0.442 -4.129 1 96.19 121 ALA B C 1
ATOM 2223 O O . ALA B 1 121 ? 4.426 -0.691 -3.943 1 96.19 121 ALA B O 1
ATOM 2224 N N . MET B 1 122 ? 6.039 0.623 -4.734 1 94.88 122 MET B N 1
ATOM 2225 C CA . MET B 1 122 ? 5.117 1.663 -5.184 1 94.88 122 MET B CA 1
ATOM 2226 C C . MET B 1 122 ? 4.242 1.159 -6.324 1 94.88 122 MET B C 1
ATOM 2228 O O . MET B 1 122 ? 3.045 1.449 -6.367 1 94.88 122 MET B O 1
ATOM 2232 N N . THR B 1 123 ? 4.832 0.44 -7.234 1 93.75 123 THR B N 1
ATOM 2233 C CA . THR B 1 123 ? 4.137 -0.006 -8.438 1 93.75 123 THR B CA 1
ATOM 2234 C C . THR B 1 123 ? 3.016 -0.978 -8.078 1 93.75 123 THR B C 1
ATOM 2236 O O . THR B 1 123 ? 1.908 -0.877 -8.617 1 93.75 123 THR B O 1
ATOM 2239 N N . ILE B 1 124 ? 3.293 -1.874 -7.207 1 93.88 124 ILE B N 1
ATOM 2240 C CA . ILE B 1 124 ? 2.33 -2.938 -6.938 1 93.88 124 ILE B CA 1
ATOM 2241 C C . ILE B 1 124 ? 1.282 -2.445 -5.941 1 93.88 124 ILE B C 1
ATOM 2243 O O . ILE B 1 124 ? 0.229 -3.066 -5.781 1 93.88 124 ILE B O 1
ATOM 2247 N N . ALA B 1 125 ? 1.476 -1.342 -5.285 1 94.81 125 ALA B N 1
ATOM 2248 C CA . ALA B 1 125 ? 0.718 -0.893 -4.117 1 94.81 125 ALA B CA 1
ATOM 2249 C C . ALA B 1 125 ? -0.759 -0.718 -4.457 1 94.81 125 ALA B C 1
ATOM 2251 O O . ALA B 1 125 ? -1.632 -1.179 -3.719 1 94.81 125 ALA B O 1
ATOM 2252 N N . PRO B 1 126 ? -1.134 -0.084 -5.582 1 94.25 126 PRO B N 1
ATOM 2253 C CA . PRO B 1 126 ? -2.564 0.086 -5.844 1 94.25 126 PRO B CA 1
ATOM 2254 C C . PRO B 1 126 ? -3.297 -1.244 -6.008 1 94.25 126 PRO B C 1
ATOM 2256 O O . PRO B 1 126 ? -4.395 -1.418 -5.477 1 94.25 126 PRO B O 1
ATOM 2259 N N . GLY B 1 127 ? -2.701 -2.111 -6.75 1 94.12 127 GLY B N 1
ATOM 2260 C CA . GLY B 1 127 ? -3.311 -3.422 -6.914 1 94.12 127 GLY B CA 1
ATOM 2261 C C . GLY B 1 127 ? -3.424 -4.195 -5.613 1 94.12 127 GLY B C 1
ATOM 2262 O O . GLY B 1 127 ? -4.449 -4.828 -5.348 1 94.12 127 GLY B O 1
ATOM 2263 N N . LEU B 1 128 ? -2.373 -4.141 -4.844 1 94.94 128 LEU B N 1
ATOM 2264 C CA . LEU B 1 128 ? -2.377 -4.797 -3.541 1 94.94 128 LEU B CA 1
ATOM 2265 C C . LEU B 1 128 ? -3.461 -4.211 -2.641 1 94.94 128 LEU B C 1
ATOM 2267 O O . LEU B 1 128 ? -4.148 -4.949 -1.931 1 94.94 128 LEU B O 1
ATOM 2271 N N . GLU B 1 129 ? -3.588 -2.924 -2.656 1 94.62 129 GLU B N 1
ATOM 2272 C CA . GLU B 1 129 ? -4.602 -2.277 -1.831 1 94.62 129 GLU B CA 1
ATOM 2273 C C . GLU B 1 129 ? -6.008 -2.664 -2.281 1 94.62 129 GLU B C 1
ATOM 2275 O O . GLU B 1 129 ? -6.906 -2.838 -1.453 1 94.62 129 GLU B O 1
ATOM 2280 N N . TYR B 1 130 ? -6.203 -2.717 -3.576 1 94.75 130 TYR B N 1
ATOM 2281 C CA . TYR B 1 130 ? -7.5 -3.172 -4.066 1 94.75 130 TYR B CA 1
ATOM 2282 C C . TYR B 1 130 ? -7.855 -4.539 -3.49 1 94.75 130 TYR B C 1
ATOM 2284 O O . TYR B 1 130 ? -8.945 -4.727 -2.951 1 94.75 130 TYR B O 1
ATOM 2292 N N . MET B 1 131 ? -6.938 -5.445 -3.609 1 94.12 131 MET B N 1
ATOM 2293 C CA . MET B 1 131 ? -7.172 -6.801 -3.121 1 94.12 131 MET B CA 1
ATOM 2294 C C . MET B 1 131 ? -7.375 -6.809 -1.609 1 94.12 131 MET B C 1
ATOM 2296 O O . MET B 1 131 ? -8.227 -7.531 -1.096 1 94.12 131 MET B O 1
ATOM 2300 N N . ARG B 1 132 ? -6.578 -6.074 -0.926 1 94.44 132 ARG B N 1
ATOM 2301 C CA . ARG B 1 132 ? -6.699 -5.98 0.525 1 94.44 132 ARG B CA 1
ATOM 2302 C C . ARG B 1 132 ? -8.086 -5.477 0.926 1 94.44 132 ARG B C 1
ATOM 2304 O O . ARG B 1 132 ? -8.711 -6.027 1.832 1 94.44 132 ARG B O 1
ATOM 2311 N N . ARG B 1 133 ? -8.547 -4.43 0.28 1 94.62 133 ARG B N 1
ATOM 2312 C CA . ARG B 1 133 ? -9.867 -3.871 0.558 1 94.62 133 ARG B CA 1
ATOM 2313 C C . ARG B 1 133 ? -10.961 -4.902 0.303 1 94.62 133 ARG B C 1
ATOM 2315 O O . ARG B 1 133 ? -11.898 -5.027 1.094 1 94.62 133 ARG B O 1
ATOM 2322 N N . GLN B 1 134 ? -10.805 -5.625 -0.79 1 93 134 GLN B N 1
ATOM 2323 C CA . GLN B 1 134 ? -11.773 -6.672 -1.09 1 93 134 GLN B CA 1
ATOM 2324 C C . GLN B 1 134 ? -11.781 -7.746 -0.006 1 93 134 GLN B C 1
ATOM 2326 O O . GLN B 1 134 ? -12.836 -8.25 0.379 1 93 134 GLN B O 1
ATOM 2331 N N . ALA B 1 135 ? -10.641 -8.07 0.443 1 91.69 135 ALA B N 1
ATOM 2332 C CA . ALA B 1 135 ? -10.547 -9.047 1.527 1 91.69 135 ALA B CA 1
ATOM 2333 C C . ALA B 1 135 ? -11.172 -8.5 2.809 1 91.69 135 ALA B C 1
ATOM 2335 O O . ALA B 1 135 ? -11.844 -9.234 3.535 1 91.69 135 ALA B O 1
ATOM 2336 N N . GLU B 1 136 ? -10.922 -7.219 3.139 1 91.38 136 GLU B N 1
ATOM 2337 C CA . GLU B 1 136 ? -11.492 -6.594 4.328 1 91.38 136 GLU B CA 1
ATOM 2338 C C . GLU B 1 136 ? -13.016 -6.617 4.285 1 91.38 136 GLU B C 1
ATOM 2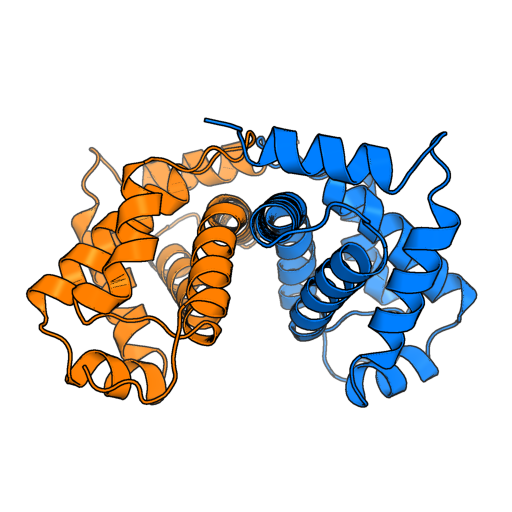340 O O . GLU B 1 136 ? -13.672 -6.738 5.324 1 91.38 136 GLU B O 1
ATOM 2345 N N . LEU B 1 137 ? -13.586 -6.531 3.127 1 89.31 137 LEU B N 1
ATOM 2346 C CA . LEU B 1 137 ? -15.031 -6.465 2.939 1 89.31 137 LEU B CA 1
ATOM 2347 C C . LEU B 1 137 ? -15.648 -7.859 2.967 1 89.31 137 LEU B C 1
ATOM 2349 O O . LEU B 1 137 ? -16.75 -8.047 3.482 1 89.31 137 LEU B O 1
ATOM 2353 N N . HIS B 1 138 ? -14.859 -8.82 2.496 1 85.31 138 HIS B N 1
ATOM 2354 C CA . HIS B 1 138 ? -15.539 -10.078 2.197 1 85.31 138 HIS B CA 1
ATOM 2355 C C . HIS B 1 138 ? -14.961 -11.227 3.025 1 85.31 138 HIS B C 1
ATOM 2357 O O . HIS B 1 138 ? -15.555 -12.305 3.102 1 85.31 138 HIS B O 1
ATOM 2363 N N . TYR B 1 139 ? -13.805 -10.945 3.625 1 80.75 139 TYR B N 1
ATOM 2364 C CA . TYR B 1 139 ? -13.172 -12.023 4.375 1 80.75 139 TYR B CA 1
ATOM 2365 C C . TYR B 1 139 ? -13.953 -12.336 5.645 1 80.75 139 TYR B C 1
ATOM 2367 O O . TYR B 1 139 ? -14.25 -11.43 6.434 1 80.75 139 TYR B O 1
ATOM 2375 N N . GLN B 1 140 ? -14.43 -13.477 5.852 1 75 140 GLN B N 1
ATOM 2376 C CA . GLN B 1 140 ? -15.086 -13.984 7.055 1 75 140 GLN B CA 1
ATOM 2377 C C . GLN B 1 140 ? -14.219 -15.023 7.75 1 75 140 GLN B C 1
ATOM 2379 O O . GLN B 1 140 ? -14.039 -16.141 7.238 1 75 140 GLN B O 1
ATOM 2384 N N . PRO B 1 141 ? -13.695 -14.484 8.914 1 69.25 141 PRO B N 1
ATOM 2385 C CA . PRO B 1 141 ? -12.891 -15.469 9.648 1 69.25 141 PRO B CA 1
ATOM 2386 C C . PRO B 1 141 ? -13.688 -16.734 9.992 1 69.25 141 PRO B C 1
ATOM 2388 O O . PRO B 1 141 ? -14.852 -16.641 10.383 1 69.25 141 PRO B O 1
ATOM 2391 N N . GLY B 1 142 ? -12.969 -17.781 9.82 1 60.53 142 GLY B N 1
ATOM 2392 C CA . GLY B 1 142 ? -13.609 -19.016 10.234 1 60.53 142 GLY B CA 1
ATOM 2393 C C . GLY B 1 142 ? -14.641 -19.516 9.242 1 60.53 142 GLY B C 1
ATOM 2394 O O . GLY B 1 142 ? -15.32 -20.516 9.492 1 60.53 142 GLY B O 1
ATOM 2395 N N . ALA B 1 143 ? -15.047 -18.625 8.383 1 55.69 143 ALA B N 1
ATOM 2396 C CA . ALA B 1 143 ? -16.031 -19.156 7.438 1 55.69 143 ALA B CA 1
ATOM 2397 C C . ALA B 1 143 ? -15.508 -20.406 6.75 1 55.69 143 ALA B C 1
ATOM 2399 O O . ALA B 1 143 ? -14.305 -20.531 6.492 1 55.69 143 ALA B O 1
ATOM 2400 N N . ALA B 1 144 ? -16.172 -21.484 7.172 1 48.81 144 ALA B N 1
ATOM 2401 C CA . ALA B 1 144 ? -15.82 -22.828 6.723 1 48.81 144 ALA B CA 1
ATOM 2402 C C . ALA B 1 144 ? -15.539 -22.844 5.223 1 48.81 144 ALA B C 1
ATOM 2404 O O . ALA B 1 144 ? -16.219 -22.172 4.449 1 48.81 144 ALA B O 1
ATOM 2405 N N . LEU B 1 145 ? -14.25 -23.297 4.781 1 44.06 145 LEU B N 1
ATOM 2406 C CA . LEU B 1 145 ? -13.914 -23.609 3.393 1 44.06 145 LEU B CA 1
ATOM 2407 C C . LEU B 1 145 ? -14.992 -24.484 2.756 1 44.06 145 LEU B C 1
ATOM 2409 O O . LEU B 1 145 ? -15.609 -25.297 3.434 1 44.06 145 LEU B O 1
#

pLDDT: mean 89.71, std 9.99, range [44.06, 98.31]

Solvent-accessible surface area (backbone atoms only — not comparable to full-atom values): 15424 Å² total; per-residue (Å²): 131,85,36,32,46,56,43,28,54,53,50,50,50,68,57,28,54,98,70,49,53,59,69,56,45,53,52,27,51,54,41,37,46,60,65,40,73,65,40,37,59,62,51,66,76,33,58,62,69,58,46,51,51,49,52,54,52,47,53,58,44,20,60,60,23,51,53,58,40,45,73,52,70,67,47,54,48,50,56,67,38,27,60,81,69,47,59,52,60,54,46,74,49,52,60,48,46,53,48,23,49,48,54,39,44,57,71,65,32,91,83,54,46,72,68,40,47,40,17,48,50,25,50,34,26,31,24,50,38,46,50,32,47,44,18,65,73,64,54,56,87,80,58,77,121,131,86,36,33,46,55,44,30,52,54,50,50,48,68,56,27,55,96,70,49,52,59,69,58,46,52,50,26,52,55,42,38,45,61,65,41,74,64,40,36,58,64,53,67,77,31,59,63,69,58,44,51,52,50,52,54,52,48,53,58,44,21,60,60,24,50,54,58,41,46,73,51,69,67,46,52,48,50,57,68,38,27,60,80,69,48,58,52,58,56,45,74,50,51,60,48,46,52,48,24,49,48,54,39,45,57,72,64,32,92,81,54,46,73,67,39,47,40,18,47,49,25,50,33,24,29,24,50,37,45,48,30,48,45,19,64,74,64,53,55,86,81,57,77,121

Nearest PDB structures (foldseek):
  1tu9-assembly1_A  TM=6.910E-01  e=2.338E-04  Pseudomonas aeruginosa PAO1
  2nrl-assembly1_A  TM=6.956E-01  e=2.236E-02  Thunnus atlanticus
  2oha-assembly1_A  TM=7.025E-01  e=3.444E-02  Physeter macrocephalus
  7ohd-assembly1_A  TM=6.914E-01  e=6.128E-02  Mus musculus
  1tu9-assembly1_A  TM=6.915E-01  e=2.042E-04  Pseudomonas aeruginosa PAO1